Protein AF-A0A0Q5PV83-F1 (afdb_monomer_lite)

Structure (mmCIF, N/CA/C/O backbone):
data_AF-A0A0Q5PV83-F1
#
_entry.id   AF-A0A0Q5PV83-F1
#
loop_
_atom_site.group_PDB
_atom_site.id
_atom_site.type_symbol
_atom_site.label_atom_id
_atom_site.label_alt_id
_atom_site.label_comp_id
_atom_site.label_asym_id
_atom_site.label_entity_id
_atom_site.label_seq_id
_atom_site.pdbx_PDB_ins_code
_atom_site.Cartn_x
_atom_site.Cartn_y
_atom_site.Cartn_z
_atom_site.occupancy
_atom_site.B_iso_or_equiv
_atom_site.auth_seq_id
_atom_site.auth_comp_id
_atom_site.auth_asym_id
_atom_site.auth_atom_id
_atom_site.pdbx_PDB_model_num
ATOM 1 N N . MET A 1 1 ? -5.183 -2.356 -16.446 1.00 58.41 1 MET A N 1
ATOM 2 C CA . MET A 1 1 ? -4.507 -3.037 -15.321 1.00 58.41 1 MET A CA 1
ATOM 3 C C . MET A 1 1 ? -4.557 -2.109 -14.080 1.00 58.41 1 MET A C 1
ATOM 5 O O . MET A 1 1 ? -4.705 -0.906 -14.292 1.00 58.41 1 MET A O 1
ATOM 9 N N . PRO A 1 2 ? -4.511 -2.602 -12.821 1.00 56.28 2 PRO A N 1
ATOM 10 C CA . PRO A 1 2 ? -4.669 -1.777 -11.604 1.00 56.28 2 PRO A CA 1
ATOM 11 C C . PRO A 1 2 ? -3.506 -0.809 -11.335 1.00 56.28 2 PRO A C 1
ATOM 13 O O . PRO A 1 2 ? -2.347 -1.188 -11.467 1.00 56.28 2 PRO A O 1
ATOM 16 N N . ALA A 1 3 ? -3.784 0.416 -10.891 1.00 59.91 3 ALA A N 1
ATOM 17 C CA . ALA A 1 3 ? -2.726 1.390 -10.613 1.00 59.91 3 ALA A CA 1
ATOM 18 C C . ALA A 1 3 ? -1.667 0.843 -9.625 1.00 59.91 3 ALA A C 1
ATOM 20 O O . ALA A 1 3 ? -1.999 0.117 -8.689 1.00 59.91 3 ALA A O 1
ATOM 21 N N . GLY A 1 4 ? -0.393 1.187 -9.841 1.00 62.50 4 GLY A N 1
ATOM 22 C CA . GLY A 1 4 ? 0.724 0.717 -9.008 1.00 62.50 4 GLY A CA 1
ATOM 23 C C . GLY A 1 4 ? 1.243 -0.689 -9.336 1.00 62.50 4 GLY A C 1
ATOM 24 O O . GLY A 1 4 ? 2.052 -1.231 -8.593 1.00 62.50 4 GLY A O 1
ATOM 25 N N . THR A 1 5 ? 0.802 -1.290 -10.435 1.00 68.94 5 THR A N 1
ATOM 26 C CA . THR A 1 5 ? 1.398 -2.539 -10.918 1.00 68.94 5 THR A CA 1
ATOM 27 C C . THR A 1 5 ? 2.622 -2.235 -11.793 1.00 68.94 5 THR A C 1
ATOM 29 O O . THR A 1 5 ? 2.631 -1.279 -12.571 1.00 68.94 5 THR A O 1
ATOM 32 N N . GLU A 1 6 ? 3.643 -3.080 -11.684 1.00 72.25 6 GLU A N 1
ATOM 33 C CA . GLU A 1 6 ? 4.886 -3.000 -12.456 1.00 72.25 6 GLU A CA 1
ATOM 34 C C . GLU A 1 6 ? 4.717 -3.709 -13.816 1.00 72.25 6 GLU A C 1
ATOM 36 O O . GLU A 1 6 ? 4.270 -4.862 -13.863 1.00 72.25 6 GLU A O 1
ATOM 41 N N . VAL A 1 7 ? 5.048 -3.019 -14.920 1.00 69.12 7 VAL A N 1
ATOM 42 C CA . VAL A 1 7 ? 5.173 -3.619 -16.263 1.00 69.12 7 VAL A CA 1
ATOM 43 C C . VAL A 1 7 ? 6.631 -3.901 -16.528 1.00 69.12 7 VAL A C 1
ATOM 45 O O . VAL A 1 7 ? 7.493 -3.062 -16.283 1.00 69.12 7 VAL A O 1
ATOM 48 N N . TYR A 1 8 ? 6.892 -5.055 -17.116 1.00 67.56 8 TYR A N 1
ATOM 49 C CA . TYR A 1 8 ? 8.195 -5.378 -17.646 1.00 67.56 8 TYR A CA 1
ATOM 50 C C . TYR A 1 8 ? 8.107 -5.735 -19.122 1.00 67.56 8 TYR A C 1
ATOM 52 O O . TYR A 1 8 ? 7.128 -6.338 -19.561 1.00 67.56 8 TYR A O 1
ATOM 60 N N . ILE A 1 9 ? 9.132 -5.364 -19.880 1.00 62.34 9 ILE A N 1
ATOM 61 C CA . ILE A 1 9 ? 9.254 -5.686 -21.294 1.00 62.34 9 ILE A CA 1
ATOM 62 C C . ILE A 1 9 ? 10.581 -6.449 -21.480 1.00 62.34 9 ILE A C 1
ATOM 64 O O . ILE A 1 9 ? 11.591 -6.084 -20.897 1.00 62.34 9 ILE A O 1
ATOM 68 N N . VAL A 1 10 ? 10.597 -7.538 -22.250 1.00 61.03 10 VAL A N 1
ATOM 69 C CA . VAL A 1 10 ? 11.824 -8.241 -22.681 1.00 61.03 10 VAL A CA 1
ATOM 70 C C . VAL A 1 10 ? 11.798 -8.301 -24.192 1.00 61.03 10 VAL A C 1
ATOM 72 O O . VAL A 1 10 ? 10.929 -8.974 -24.755 1.00 61.03 10 VAL A O 1
ATOM 75 N N . GLY A 1 11 ? 12.721 -7.616 -24.865 1.00 61.72 11 GLY A N 1
ATOM 76 C CA . GLY A 1 11 ? 12.621 -7.442 -26.313 1.00 61.72 11 GLY A CA 1
ATOM 77 C C . GLY A 1 11 ? 11.257 -6.849 -26.681 1.00 61.72 11 GLY A C 1
ATOM 78 O O . GLY A 1 11 ? 10.973 -5.704 -26.347 1.00 61.72 11 GLY A O 1
ATOM 79 N N . LEU A 1 12 ? 10.387 -7.648 -27.311 1.00 62.91 12 LEU A N 1
ATOM 80 C CA . LEU A 1 12 ? 9.024 -7.241 -27.674 1.00 62.91 12 LEU A CA 1
ATOM 81 C C . LEU A 1 12 ? 7.919 -7.810 -26.771 1.00 62.91 12 LEU A C 1
ATOM 83 O O . LEU A 1 12 ? 6.754 -7.496 -26.986 1.00 62.91 12 LEU A O 1
ATOM 87 N N . ALA A 1 13 ? 8.229 -8.644 -25.780 1.00 62.09 13 ALA A N 1
ATOM 88 C CA . ALA A 1 13 ? 7.225 -9.255 -24.909 1.00 62.09 13 ALA A CA 1
ATOM 89 C C . ALA A 1 13 ? 6.971 -8.391 -23.671 1.00 62.09 13 ALA A C 1
ATOM 91 O O . ALA A 1 13 ? 7.918 -8.041 -22.977 1.00 62.09 13 ALA A O 1
ATOM 92 N N . ALA A 1 14 ? 5.710 -8.090 -23.355 1.00 69.12 14 ALA A N 1
ATOM 93 C CA . ALA A 1 14 ? 5.314 -7.354 -22.156 1.00 69.12 14 ALA A CA 1
ATOM 94 C C . ALA A 1 14 ? 4.687 -8.293 -21.111 1.00 69.12 14 ALA A C 1
ATOM 96 O O . ALA A 1 14 ? 3.922 -9.203 -21.439 1.00 69.12 14 ALA A O 1
ATOM 97 N N . SER A 1 15 ? 4.966 -8.052 -19.832 1.00 69.56 15 SER A N 1
ATOM 98 C CA . SER A 1 15 ? 4.432 -8.817 -18.703 1.00 69.56 15 SER A CA 1
ATOM 99 C C . SER A 1 15 ? 4.134 -7.929 -17.494 1.00 69.56 15 SER A C 1
ATOM 101 O O . SER A 1 15 ? 4.694 -6.845 -17.350 1.00 69.56 15 SER A O 1
ATOM 103 N N . THR A 1 16 ? 3.239 -8.380 -16.619 1.00 74.38 16 THR A N 1
ATOM 104 C CA . THR A 1 16 ? 2.966 -7.770 -15.311 1.00 74.38 16 THR A CA 1
ATOM 105 C C . THR A 1 16 ? 3.538 -8.608 -14.191 1.00 74.38 16 THR A C 1
ATOM 107 O O . THR A 1 16 ? 3.516 -9.835 -14.269 1.00 74.38 16 THR A O 1
ATOM 110 N N . TYR A 1 17 ? 3.990 -7.962 -13.118 1.00 73.56 17 TYR A N 1
ATOM 111 C CA . TYR A 1 17 ? 4.431 -8.660 -11.915 1.00 73.56 17 TYR A CA 1
ATOM 112 C C . TYR A 1 17 ? 3.457 -8.504 -10.758 1.00 73.56 17 TYR A C 1
ATOM 114 O O . TYR A 1 17 ? 3.011 -7.398 -10.448 1.00 73.56 17 TYR A O 1
ATOM 122 N N . ASN A 1 18 ? 3.165 -9.621 -10.095 1.00 73.56 18 ASN A N 1
ATOM 123 C CA . ASN A 1 18 ? 2.445 -9.640 -8.834 1.00 73.56 18 ASN A CA 1
ATOM 124 C C . ASN A 1 18 ? 3.443 -9.827 -7.675 1.00 73.56 18 ASN A C 1
ATOM 126 O O . ASN A 1 18 ? 3.951 -10.938 -7.506 1.00 73.56 18 ASN A O 1
ATOM 130 N N . PRO A 1 19 ? 3.696 -8.797 -6.845 1.00 65.56 19 PRO A N 1
ATOM 131 C CA . PRO A 1 19 ? 4.633 -8.901 -5.727 1.00 65.56 19 PRO A CA 1
ATOM 132 C C . PRO A 1 19 ? 4.129 -9.800 -4.589 1.00 65.56 19 PRO A C 1
ATOM 134 O O . PRO A 1 19 ? 4.929 -10.231 -3.767 1.00 65.56 19 PRO A O 1
ATOM 137 N N . VAL A 1 20 ? 2.828 -10.112 -4.536 1.00 67.62 20 VAL A N 1
ATOM 138 C CA . VAL A 1 20 ? 2.247 -11.007 -3.522 1.00 67.62 20 VAL A CA 1
ATOM 139 C C . VAL A 1 20 ? 2.520 -12.471 -3.859 1.00 67.62 20 VAL A C 1
ATOM 141 O O . VAL A 1 20 ? 2.815 -13.264 -2.971 1.00 67.62 20 VAL A O 1
ATOM 144 N N . THR A 1 21 ? 2.417 -1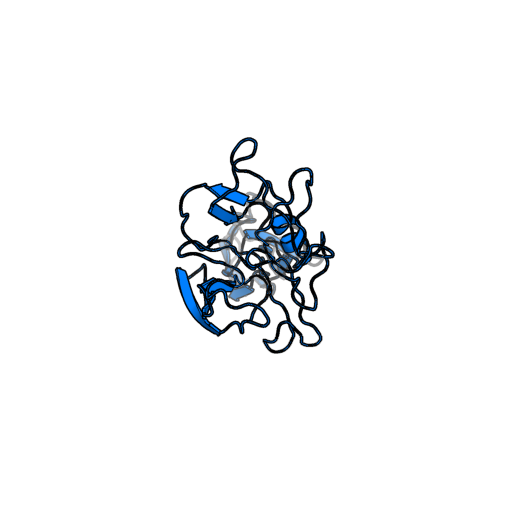2.841 -5.137 1.00 74.56 21 THR A N 1
ATOM 145 C CA . THR A 1 21 ? 2.600 -14.231 -5.596 1.00 74.56 21 THR A CA 1
ATOM 146 C C . THR A 1 21 ? 3.956 -14.473 -6.253 1.00 74.56 21 THR A C 1
ATOM 148 O O . THR A 1 21 ? 4.234 -15.582 -6.707 1.00 74.56 21 THR A O 1
ATOM 151 N N . SER A 1 22 ? 4.784 -13.434 -6.359 1.00 74.56 22 SER A N 1
ATOM 152 C CA . SER A 1 22 ? 6.058 -13.431 -7.083 1.00 74.56 22 SER A CA 1
ATOM 153 C C . SER A 1 22 ? 5.951 -13.982 -8.509 1.00 74.56 22 SER A C 1
ATOM 155 O O . SER A 1 22 ? 6.855 -14.650 -9.006 1.00 74.56 22 SER A O 1
ATOM 157 N N . THR A 1 23 ? 4.818 -13.739 -9.171 1.00 77.38 23 THR A N 1
ATOM 158 C CA . THR A 1 23 ? 4.511 -14.310 -10.489 1.00 77.38 23 THR A CA 1
ATOM 159 C C . THR A 1 23 ? 4.508 -13.225 -11.554 1.00 77.38 23 THR A C 1
ATOM 161 O O . THR A 1 23 ? 3.889 -12.175 -11.373 1.00 77.38 23 THR A O 1
ATOM 164 N N . SER A 1 24 ? 5.157 -13.503 -12.685 1.00 75.75 24 SER A N 1
ATOM 165 C CA . SER A 1 24 ? 5.057 -12.689 -13.895 1.00 75.75 24 SER A CA 1
ATOM 166 C C . SER A 1 24 ? 4.013 -13.275 -14.842 1.00 75.75 24 SER A C 1
ATOM 168 O O . SER A 1 24 ? 4.003 -14.481 -15.081 1.00 75.75 24 SER A O 1
ATOM 170 N N . THR A 1 25 ? 3.126 -12.436 -15.371 1.00 78.25 25 THR A N 1
ATOM 171 C CA . THR A 1 25 ? 2.091 -12.839 -16.332 1.00 78.25 25 THR A CA 1
ATOM 172 C C . THR A 1 25 ? 2.289 -12.082 -17.634 1.00 78.25 25 THR A C 1
ATOM 174 O O . THR A 1 25 ? 2.287 -10.853 -17.634 1.00 78.25 25 THR A O 1
ATOM 177 N N . ALA A 1 26 ? 2.452 -12.793 -18.750 1.00 78.94 26 ALA A N 1
ATOM 178 C CA . ALA A 1 26 ? 2.521 -12.163 -20.066 1.00 78.94 26 ALA A CA 1
ATOM 179 C C . ALA A 1 26 ? 1.216 -11.404 -20.352 1.00 78.94 26 ALA A C 1
ATOM 181 O O . ALA A 1 26 ? 0.128 -11.950 -20.173 1.00 78.94 26 ALA A O 1
ATOM 182 N N . ASN A 1 27 ? 1.322 -10.146 -20.776 1.00 69.81 27 ASN A N 1
ATOM 183 C CA . ASN A 1 27 ? 0.167 -9.276 -20.998 1.00 69.81 27 ASN A CA 1
ATOM 184 C C . ASN A 1 27 ? 0.281 -8.443 -22.285 1.00 69.81 27 ASN A C 1
ATOM 186 O O . ASN A 1 27 ? -0.238 -7.332 -22.372 1.00 69.81 27 ASN A O 1
ATOM 190 N N . GLY A 1 28 ? 0.983 -8.976 -23.284 1.00 66.38 28 GLY A N 1
ATOM 191 C CA . GLY A 1 28 ? 1.000 -8.425 -24.633 1.00 66.38 28 GLY A CA 1
ATOM 192 C C . GLY A 1 28 ? 2.390 -8.347 -25.236 1.00 66.38 28 GLY A C 1
ATOM 193 O O . GLY A 1 28 ? 3.358 -8.907 -24.722 1.00 66.38 28 GLY A O 1
ATOM 194 N N . THR A 1 29 ? 2.469 -7.629 -26.348 1.00 64.19 29 THR A N 1
ATOM 195 C CA . THR A 1 29 ? 3.710 -7.354 -27.063 1.00 64.19 29 THR A CA 1
ATOM 196 C C . THR A 1 29 ? 3.822 -5.862 -27.332 1.00 64.19 29 THR A C 1
ATOM 198 O O . THR A 1 29 ? 2.830 -5.225 -27.688 1.00 64.19 29 THR A O 1
ATOM 201 N N . VAL A 1 30 ? 5.017 -5.298 -27.195 1.00 57.97 30 VAL A N 1
ATOM 202 C CA . VAL A 1 30 ? 5.300 -3.952 -27.695 1.00 57.97 30 VAL A CA 1
ATOM 203 C C . VAL A 1 30 ? 5.632 -4.027 -29.179 1.00 57.97 30 VAL A C 1
ATOM 205 O O . VAL A 1 30 ? 6.260 -4.976 -29.643 1.00 57.97 30 VAL A O 1
ATOM 208 N N . THR A 1 31 ? 5.156 -3.045 -29.939 1.00 52.28 31 THR A N 1
ATOM 209 C CA . THR A 1 31 ? 5.437 -2.952 -31.374 1.00 52.28 31 THR A CA 1
ATOM 210 C C . THR A 1 31 ? 6.608 -2.008 -31.577 1.00 52.28 31 THR A C 1
ATOM 212 O O . THR A 1 31 ? 6.639 -0.923 -30.998 1.00 52.28 31 THR A O 1
ATOM 215 N N . LEU A 1 32 ? 7.568 -2.428 -32.392 1.00 52.66 32 LEU A N 1
ATOM 216 C CA . LEU A 1 32 ? 8.677 -1.581 -32.794 1.00 52.66 32 LEU A CA 1
ATOM 217 C C . LEU A 1 32 ? 8.163 -0.554 -33.808 1.00 52.66 32 LEU A C 1
ATOM 219 O O . LEU A 1 32 ? 7.776 -0.922 -34.914 1.00 52.66 32 LEU A O 1
ATOM 223 N N . THR A 1 33 ? 8.100 0.714 -33.407 1.00 45.22 33 THR A N 1
ATOM 224 C CA . THR A 1 33 ? 7.567 1.785 -34.264 1.00 45.22 33 THR A CA 1
ATOM 225 C C . THR A 1 33 ? 8.609 2.289 -35.264 1.00 45.22 33 THR A C 1
ATOM 227 O O . THR A 1 33 ? 8.233 2.679 -36.358 1.00 45.22 33 THR A O 1
ATOM 230 N N . GLU A 1 34 ? 9.90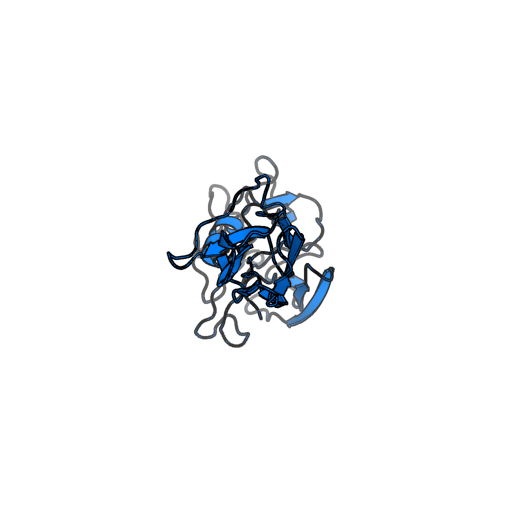4 2.250 -34.923 1.00 44.22 34 GLU A N 1
ATOM 231 C CA . GLU A 1 34 ? 11.010 2.732 -35.768 1.00 44.22 34 GLU A CA 1
ATOM 232 C C . GLU A 1 34 ? 12.315 1.945 -35.500 1.00 44.22 34 GLU A C 1
ATOM 234 O O . GLU A 1 34 ? 12.580 1.549 -34.362 1.00 44.22 34 GLU A O 1
ATOM 239 N N . GLY A 1 35 ? 13.154 1.766 -36.534 1.00 48.00 35 GLY A N 1
ATOM 240 C CA . GLY A 1 35 ? 14.489 1.140 -36.464 1.00 48.00 35 GLY A CA 1
ATOM 241 C C . GLY A 1 35 ? 14.590 -0.299 -37.011 1.00 48.00 35 GLY A C 1
ATOM 242 O O . GLY A 1 35 ? 13.596 -0.961 -37.277 1.00 48.00 35 GLY A O 1
ATOM 243 N N . THR A 1 36 ? 15.820 -0.797 -37.200 1.00 42.94 36 THR A N 1
ATOM 244 C CA . THR A 1 36 ? 16.116 -2.197 -37.605 1.00 42.94 36 THR A CA 1
ATOM 245 C C . THR A 1 36 ? 16.790 -3.005 -36.496 1.00 42.94 36 THR A C 1
ATOM 247 O O . THR A 1 36 ? 17.156 -4.164 -36.687 1.00 42.94 36 THR A O 1
ATOM 250 N N . SER A 1 37 ? 16.998 -2.378 -35.339 1.00 42.50 37 SER A N 1
ATOM 251 C CA . SER A 1 37 ? 17.488 -3.043 -34.144 1.00 42.50 37 SER A CA 1
ATOM 252 C C . SER A 1 37 ? 16.426 -4.042 -33.687 1.00 42.50 37 SER A C 1
ATOM 254 O O . SER A 1 37 ? 15.303 -3.647 -33.386 1.00 42.50 37 SER A O 1
ATOM 256 N N . THR A 1 38 ? 16.777 -5.322 -33.542 1.00 40.75 38 THR A N 1
ATOM 257 C CA . THR A 1 38 ? 15.972 -6.272 -32.743 1.00 40.75 38 THR A CA 1
ATOM 258 C C . THR A 1 38 ? 15.866 -5.845 -31.271 1.00 40.75 38 THR A C 1
ATOM 260 O O . THR A 1 38 ? 15.152 -6.471 -30.495 1.00 40.75 38 THR A O 1
ATOM 263 N N . ASN A 1 39 ? 16.580 -4.774 -30.907 1.00 38.16 39 ASN A N 1
ATOM 264 C CA . ASN A 1 39 ? 16.743 -4.190 -29.590 1.00 38.16 39 ASN A CA 1
ATOM 265 C C . ASN A 1 39 ? 16.262 -2.712 -29.580 1.00 38.16 39 ASN A C 1
ATOM 267 O O . ASN A 1 39 ? 16.934 -1.851 -29.017 1.00 38.16 39 ASN A O 1
ATOM 271 N N . GLY A 1 40 ? 15.174 -2.336 -30.269 1.00 39.44 40 GLY A N 1
ATOM 272 C CA . GLY A 1 40 ? 14.510 -1.048 -29.968 1.00 39.44 40 GLY A CA 1
ATOM 273 C C . GLY A 1 40 ? 14.105 -1.032 -28.490 1.00 39.44 40 GLY A C 1
ATOM 274 O O . GLY A 1 40 ? 13.737 -2.096 -28.024 1.00 39.44 40 GLY A O 1
ATOM 275 N N . LEU A 1 41 ? 14.221 0.088 -27.748 1.00 45.06 41 LEU A N 1
ATOM 276 C CA . LEU A 1 41 ? 14.183 0.077 -26.266 1.00 45.06 41 LEU A CA 1
ATOM 277 C C . LEU A 1 41 ? 14.987 -1.145 -25.773 1.00 45.06 41 LEU A C 1
ATOM 279 O O . LEU A 1 41 ? 14.412 -2.169 -25.427 1.00 45.06 41 LEU A O 1
ATOM 283 N N . SER A 1 42 ? 16.317 -1.111 -25.932 1.00 38.78 42 SER A N 1
ATOM 284 C CA . SER A 1 42 ? 17.195 -2.284 -25.786 1.00 38.78 42 SER A CA 1
ATOM 285 C C . SER A 1 42 ? 17.277 -2.770 -24.338 1.00 38.78 42 SER A C 1
ATOM 287 O O . SER A 1 42 ? 18.298 -2.646 -23.662 1.00 38.78 42 SER A O 1
ATOM 289 N N . LEU A 1 43 ? 16.215 -3.427 -23.899 1.00 44.25 43 LEU A N 1
ATOM 290 C CA . LEU A 1 43 ? 16.174 -4.309 -22.759 1.00 44.25 43 LEU A CA 1
ATOM 291 C C . LEU A 1 43 ? 16.956 -5.547 -23.182 1.00 44.25 43 LEU A C 1
ATOM 293 O O . LEU A 1 43 ? 16.397 -6.479 -23.759 1.00 44.25 43 LEU A O 1
ATOM 297 N N . SER A 1 44 ? 18.271 -5.546 -22.946 1.00 37.72 44 SER A N 1
ATOM 298 C CA . SER A 1 44 ? 19.064 -6.779 -23.015 1.00 37.72 44 SER A CA 1
ATOM 299 C C . SER A 1 44 ? 18.424 -7.849 -22.112 1.00 37.72 44 SER A C 1
ATOM 301 O O . SER A 1 44 ? 17.428 -7.586 -21.432 1.00 37.72 44 SER A O 1
ATOM 303 N N . ASN A 1 45 ? 19.028 -9.032 -21.984 1.00 40.09 45 ASN A N 1
ATOM 304 C CA . ASN A 1 45 ? 18.580 -10.056 -21.027 1.00 40.09 45 ASN A CA 1
ATOM 305 C C . ASN A 1 45 ? 18.501 -9.544 -19.560 1.00 40.09 45 ASN A C 1
ATOM 307 O O . ASN A 1 45 ? 18.175 -10.327 -18.670 1.00 40.09 45 ASN A O 1
ATOM 311 N N . VAL A 1 46 ? 18.811 -8.261 -19.303 1.00 37.53 46 VAL A N 1
ATOM 312 C CA . VAL A 1 46 ? 18.658 -7.573 -18.023 1.00 37.53 46 VAL A CA 1
ATOM 313 C C . VAL A 1 46 ? 17.934 -6.214 -17.942 1.00 37.53 46 VAL A C 1
ATOM 315 O O . VAL A 1 46 ? 17.806 -5.731 -16.827 1.00 37.53 46 VAL A O 1
ATOM 318 N N . GLY A 1 47 ? 17.391 -5.650 -19.032 1.00 44.31 47 GLY A N 1
ATOM 319 C CA . GLY A 1 47 ? 16.310 -4.626 -19.040 1.00 44.31 47 GLY A CA 1
ATOM 320 C C . GLY A 1 47 ? 16.430 -3.251 -18.318 1.00 44.31 47 GLY A C 1
ATOM 321 O O . GLY A 1 47 ? 16.749 -3.167 -17.140 1.00 44.31 47 GLY A O 1
ATOM 322 N N . ASP A 1 48 ? 16.007 -2.169 -18.990 1.00 49.22 48 ASP A N 1
ATOM 323 C CA . ASP A 1 48 ? 15.330 -0.983 -18.410 1.00 49.22 48 ASP A CA 1
ATOM 324 C C . ASP A 1 48 ? 13.900 -1.311 -17.896 1.00 49.22 48 ASP A C 1
ATOM 326 O O . ASP A 1 48 ? 13.283 -2.314 -18.267 1.00 49.22 48 ASP A O 1
ATOM 330 N N . GLN A 1 49 ? 13.330 -0.453 -17.043 1.00 50.62 49 GLN A N 1
ATOM 331 C CA . GLN A 1 49 ? 11.979 -0.633 -16.490 1.00 50.62 49 GLN A CA 1
ATOM 332 C C . GLN A 1 49 ? 11.024 0.487 -16.932 1.00 50.62 49 GLN A C 1
ATOM 334 O O . GLN A 1 49 ? 11.356 1.672 -16.877 1.00 50.62 49 GLN A O 1
ATOM 339 N N . ILE A 1 50 ? 9.794 0.123 -17.309 1.00 57.06 50 ILE A N 1
ATOM 340 C CA . ILE A 1 50 ? 8.688 1.075 -17.474 1.00 57.06 50 ILE A CA 1
ATOM 341 C C . ILE A 1 50 ? 7.732 0.893 -16.298 1.00 57.06 50 ILE A C 1
ATOM 343 O O . ILE A 1 50 ? 7.080 -0.139 -16.163 1.00 57.06 50 ILE A O 1
ATOM 347 N N . ILE A 1 51 ? 7.611 1.915 -15.455 1.00 53.50 51 ILE A N 1
ATOM 348 C CA . ILE A 1 51 ? 6.694 1.903 -14.314 1.00 53.50 51 ILE A CA 1
ATOM 349 C C . ILE A 1 51 ? 5.514 2.805 -14.654 1.00 53.50 51 ILE A C 1
ATOM 351 O O . ILE A 1 51 ? 5.486 3.983 -14.295 1.00 53.50 51 ILE A O 1
ATOM 355 N N . ALA A 1 52 ? 4.512 2.276 -15.358 1.00 53.78 52 ALA A N 1
ATOM 356 C CA . ALA A 1 52 ? 3.273 3.018 -15.546 1.00 53.78 52 ALA A CA 1
ATOM 357 C C . ALA A 1 52 ? 2.083 2.164 -15.969 1.00 53.78 52 ALA A C 1
ATOM 359 O O . ALA A 1 52 ? 2.134 1.559 -17.033 1.00 53.78 52 ALA A O 1
ATOM 360 N N . PHE A 1 53 ? 0.968 2.286 -15.235 1.00 57.19 53 PHE A N 1
ATOM 361 C CA . PHE A 1 53 ? -0.349 2.466 -15.862 1.00 57.19 53 PHE A CA 1
ATOM 362 C C . PHE A 1 53 ? -1.449 2.916 -14.884 1.00 57.19 53 PHE A C 1
ATOM 364 O O . PHE A 1 53 ? -1.529 2.483 -13.734 1.00 57.19 53 PHE A O 1
ATOM 371 N N . GLN A 1 54 ? -2.364 3.733 -15.409 1.00 45.66 54 GLN A N 1
ATOM 372 C CA . GLN A 1 54 ? -3.760 3.878 -14.988 1.00 45.66 54 GLN A CA 1
ATOM 373 C C . GLN A 1 54 ? -4.578 4.247 -16.239 1.00 45.66 54 GLN A C 1
ATOM 375 O O . GLN A 1 54 ? -4.132 5.093 -17.005 1.00 45.66 54 GLN A O 1
ATOM 380 N N . GLY A 1 55 ? -5.762 3.653 -16.434 1.00 47.38 55 GLY A N 1
ATOM 381 C CA . GLY A 1 55 ? -6.736 4.082 -17.455 1.00 47.38 55 GLY A CA 1
ATOM 382 C C . GLY A 1 55 ? -6.481 3.595 -18.891 1.00 47.38 55 GLY A C 1
ATOM 383 O O . GLY A 1 55 ? -5.804 2.591 -19.106 1.00 47.38 55 GLY A O 1
ATOM 384 N N . GLY A 1 56 ? -7.115 4.251 -19.871 1.00 46.03 56 GLY A N 1
ATOM 385 C CA . GLY A 1 56 ? -6.899 4.021 -21.310 1.00 46.03 56 GLY A CA 1
ATOM 386 C C . GLY A 1 56 ? -7.379 2.678 -21.887 1.00 46.03 56 GLY A C 1
ATOM 387 O O . GLY A 1 56 ? -6.995 2.316 -22.994 1.00 46.03 56 GLY A O 1
ATOM 388 N N . GLY A 1 57 ? -8.165 1.880 -21.155 1.00 44.16 57 GLY A N 1
ATOM 389 C CA . GLY A 1 57 ? -8.639 0.577 -21.654 1.00 44.16 57 GLY A CA 1
ATOM 390 C C . GLY A 1 57 ? -7.521 -0.430 -21.973 1.00 44.16 57 GLY A C 1
ATOM 391 O O . GLY A 1 57 ? -7.742 -1.352 -22.747 1.00 44.16 57 GLY A O 1
ATOM 392 N N . GLY A 1 58 ? -6.322 -0.256 -21.399 1.00 39.31 58 GLY A N 1
ATOM 393 C CA . GLY A 1 58 ? -5.150 -1.087 -21.703 1.00 39.31 58 GLY A CA 1
ATOM 394 C C . GLY A 1 58 ? -4.269 -0.570 -22.847 1.00 39.31 58 GLY A C 1
ATOM 395 O O . GLY A 1 58 ? -3.256 -1.196 -23.134 1.00 39.31 58 GLY A O 1
ATOM 396 N N . SER A 1 59 ? -4.603 0.572 -23.458 1.00 44.44 59 SER A N 1
ATOM 397 C CA . SER A 1 59 ? -3.749 1.258 -24.433 1.00 44.44 59 SER A CA 1
ATOM 398 C C . SER A 1 59 ? -3.056 2.475 -23.815 1.00 44.44 59 SER A C 1
ATOM 400 O O . SER A 1 59 ? -3.702 3.325 -23.200 1.00 44.44 59 SER A O 1
ATOM 402 N N . VAL A 1 60 ? -1.740 2.586 -24.021 1.00 42.38 60 VAL A N 1
ATOM 403 C CA . VAL A 1 60 ? -0.902 3.703 -23.540 1.00 42.38 60 VAL A CA 1
ATOM 404 C C . VAL A 1 60 ? -1.173 5.029 -24.259 1.00 42.38 60 VAL A C 1
ATOM 406 O O . VAL A 1 60 ? -0.803 6.081 -23.746 1.00 42.38 60 VAL A O 1
ATOM 409 N N . SER A 1 61 ? -1.830 4.987 -25.422 1.00 46.03 61 SER A N 1
ATOM 410 C CA . SER A 1 61 ? -2.188 6.162 -26.228 1.00 46.03 61 SER A CA 1
ATOM 411 C C . SER A 1 61 ? -3.654 6.586 -26.082 1.00 46.03 61 SER A C 1
ATOM 413 O O . SER A 1 61 ? -4.074 7.572 -26.687 1.00 46.03 61 SER A O 1
ATOM 415 N N . ALA A 1 62 ? -4.458 5.851 -25.310 1.00 44.28 62 ALA A N 1
ATOM 416 C CA . ALA A 1 62 ? -5.882 6.127 -25.158 1.00 44.28 62 ALA A CA 1
ATOM 417 C C . ALA A 1 62 ? -6.174 7.226 -24.123 1.00 44.28 62 ALA A C 1
ATOM 419 O O . ALA A 1 62 ? -5.421 7.451 -23.174 1.00 44.28 62 ALA A O 1
ATOM 420 N N . ALA A 1 63 ? -7.329 7.880 -24.270 1.00 47.44 63 ALA A N 1
ATOM 421 C CA . ALA A 1 63 ? -7.791 8.896 -23.330 1.00 47.44 63 ALA A CA 1
ATOM 422 C C . ALA A 1 63 ? -7.883 8.341 -21.894 1.00 47.44 63 ALA A C 1
ATOM 424 O O . ALA A 1 63 ? -8.411 7.252 -21.653 1.00 47.44 63 ALA A O 1
ATOM 425 N N . GLY A 1 64 ? -7.351 9.098 -20.931 1.00 48.50 64 GLY A N 1
ATOM 426 C CA . GLY A 1 64 ? -7.283 8.696 -19.525 1.00 48.50 64 GLY A CA 1
ATOM 427 C C . GLY A 1 64 ? -6.107 7.778 -19.175 1.00 48.50 64 GLY A C 1
ATOM 428 O O . GLY A 1 64 ? -5.975 7.421 -18.004 1.00 48.50 64 GLY A O 1
ATOM 429 N N . ALA A 1 65 ? -5.250 7.410 -20.137 1.00 50.59 65 ALA A N 1
ATOM 430 C CA . ALA A 1 65 ? -3.967 6.781 -19.843 1.00 50.59 65 ALA A CA 1
ATOM 431 C C . ALA A 1 65 ? -3.065 7.764 -19.073 1.00 50.59 65 ALA A C 1
ATOM 433 O O . ALA A 1 65 ? -2.801 8.871 -19.536 1.00 50.59 65 ALA A O 1
ATOM 434 N N . THR A 1 66 ? -2.601 7.375 -17.883 1.00 51.03 66 THR A N 1
ATOM 435 C CA . THR A 1 66 ? -1.617 8.147 -17.108 1.00 51.03 66 THR A CA 1
ATOM 436 C C . THR A 1 66 ? -0.295 7.400 -17.056 1.00 51.03 66 THR A C 1
ATOM 438 O O . THR A 1 66 ? -0.187 6.356 -16.405 1.00 51.03 66 THR A O 1
ATOM 441 N N . ASN A 1 67 ? 0.722 7.967 -17.703 1.00 54.62 67 ASN A N 1
ATOM 442 C CA . ASN A 1 67 ? 2.077 7.444 -17.652 1.00 54.62 67 ASN A CA 1
ATOM 443 C C . ASN A 1 67 ? 2.837 8.029 -16.450 1.00 54.62 67 ASN A C 1
ATOM 445 O O . ASN A 1 67 ? 3.067 9.236 -16.365 1.00 54.62 67 ASN A O 1
ATOM 449 N N . ILE A 1 68 ? 3.176 7.165 -15.488 1.00 53.50 68 ILE A N 1
ATOM 450 C CA . ILE A 1 68 ? 3.827 7.534 -14.223 1.00 53.50 68 ILE A CA 1
ATOM 451 C C . ILE A 1 68 ? 5.328 7.749 -14.447 1.00 53.50 68 ILE A C 1
ATOM 453 O O . ILE A 1 68 ? 5.812 8.835 -14.146 1.00 53.50 68 ILE A O 1
ATOM 457 N N . ALA A 1 69 ? 6.039 6.770 -15.012 1.00 53.34 69 ALA A N 1
ATOM 458 C CA . ALA A 1 69 ? 7.432 6.922 -15.414 1.00 53.34 69 ALA A CA 1
ATOM 459 C C . ALA A 1 69 ? 7.861 5.886 -16.471 1.00 53.34 69 ALA A C 1
ATOM 461 O O . ALA A 1 69 ? 7.464 4.722 -16.416 1.00 53.34 69 ALA A O 1
ATOM 462 N N . GLY A 1 70 ? 8.730 6.288 -17.393 1.00 53.94 70 GLY A N 1
ATOM 463 C CA . GLY A 1 70 ? 9.528 5.403 -18.236 1.00 53.94 70 GLY A CA 1
ATOM 464 C C . GLY A 1 70 ? 11.009 5.692 -18.029 1.00 53.94 70 GLY A C 1
ATOM 465 O O . GLY A 1 70 ? 11.414 6.854 -18.016 1.00 53.94 70 GLY A O 1
ATOM 466 N N . ILE A 1 71 ? 11.819 4.656 -17.853 1.00 54.91 71 ILE A N 1
ATOM 467 C CA . ILE A 1 71 ? 13.273 4.809 -17.848 1.00 54.91 71 ILE A CA 1
ATOM 468 C C . ILE A 1 71 ? 13.737 4.736 -19.291 1.00 54.91 71 ILE A C 1
ATOM 470 O O . ILE A 1 71 ? 13.351 3.826 -20.023 1.00 54.91 71 ILE A O 1
ATOM 474 N N . ASN A 1 72 ? 14.533 5.718 -19.699 1.00 51.03 72 ASN A N 1
ATOM 475 C CA . ASN A 1 72 ? 15.192 5.708 -20.992 1.00 51.03 72 ASN A CA 1
ATOM 476 C C . ASN A 1 72 ? 16.703 5.621 -20.786 1.00 51.03 72 ASN A C 1
ATOM 478 O O . ASN A 1 72 ? 17.293 6.445 -20.082 1.00 51.03 72 ASN A O 1
ATOM 482 N N . TYR A 1 73 ? 17.307 4.637 -21.442 1.00 47.31 73 TYR A N 1
ATOM 483 C CA . TYR A 1 73 ? 18.737 4.545 -21.659 1.00 47.31 73 TYR A CA 1
ATOM 484 C C . TYR A 1 73 ? 19.173 5.452 -22.826 1.00 47.31 73 TYR A C 1
ATOM 486 O O . TYR A 1 73 ? 19.224 5.026 -23.980 1.00 47.31 73 TYR A O 1
ATOM 494 N N . PHE A 1 74 ? 19.531 6.707 -22.534 1.00 41.94 74 PHE A N 1
ATOM 495 C CA . PHE A 1 74 ? 20.416 7.486 -23.405 1.00 41.94 74 PHE A CA 1
ATOM 496 C C . PHE A 1 74 ? 21.205 8.542 -22.616 1.00 41.94 74 PHE A C 1
ATOM 498 O O . PHE A 1 74 ? 20.645 9.289 -21.815 1.00 41.94 74 PHE A O 1
ATOM 505 N N . TYR A 1 75 ? 22.517 8.601 -22.858 1.00 41.12 75 TYR A N 1
ATOM 506 C CA . TYR A 1 75 ? 23.442 9.583 -22.291 1.00 41.12 75 TYR A CA 1
ATOM 507 C C . TYR A 1 75 ? 24.012 10.455 -23.411 1.00 41.12 75 TYR A C 1
ATOM 509 O O . TYR A 1 75 ? 24.681 9.949 -24.313 1.00 41.12 75 TYR A O 1
ATOM 517 N N . THR A 1 76 ? 23.824 11.771 -23.303 1.00 41.03 76 THR A N 1
ATOM 518 C CA . THR A 1 76 ? 24.634 12.754 -24.034 1.00 41.03 76 THR A CA 1
ATOM 519 C C . THR A 1 76 ? 25.688 13.303 -23.081 1.00 41.03 76 THR A C 1
ATOM 521 O O . THR A 1 76 ? 25.349 13.822 -22.010 1.00 41.03 76 THR A O 1
ATOM 524 N N . ALA A 1 77 ? 26.965 13.217 -23.465 1.00 43.66 77 ALA A N 1
ATOM 525 C CA . ALA A 1 77 ? 28.060 13.751 -22.664 1.00 43.66 77 ALA A CA 1
ATOM 526 C C . ALA A 1 77 ? 27.863 15.241 -22.346 1.00 43.66 77 ALA A C 1
ATOM 528 O O . ALA A 1 77 ? 27.638 16.044 -23.247 1.00 43.66 77 ALA A O 1
ATOM 529 N N . GLY A 1 78 ? 27.942 15.596 -21.058 1.00 46.28 78 GLY A N 1
ATOM 530 C CA . GLY A 1 78 ? 27.773 16.973 -20.575 1.00 46.28 78 GLY A CA 1
ATOM 531 C C . GLY A 1 78 ? 26.351 17.366 -20.152 1.00 46.28 78 GLY A C 1
ATOM 532 O O . GLY A 1 78 ? 26.129 18.535 -19.849 1.00 46.28 78 GLY A O 1
ATOM 533 N N . THR A 1 79 ? 25.397 16.429 -20.094 1.00 43.34 79 THR A N 1
ATOM 534 C CA . THR A 1 79 ? 24.020 16.695 -19.630 1.00 43.34 79 THR A CA 1
ATOM 535 C C . THR A 1 79 ? 23.686 15.927 -18.344 1.00 43.34 79 THR A C 1
ATOM 537 O O . THR A 1 79 ? 24.211 14.839 -18.109 1.00 43.34 79 THR A O 1
ATOM 540 N N . THR A 1 80 ? 22.818 16.490 -17.494 1.00 39.06 80 THR A N 1
ATOM 541 C CA . THR A 1 80 ? 22.302 15.848 -16.263 1.00 39.06 80 THR A CA 1
ATOM 542 C C . THR A 1 80 ? 20.850 15.365 -16.394 1.00 39.06 80 THR A C 1
ATOM 544 O O . THR A 1 80 ? 20.265 14.893 -15.420 1.00 39.06 80 THR A O 1
ATOM 547 N N . THR A 1 81 ? 20.262 15.465 -17.588 1.00 36.66 81 THR A N 1
ATOM 548 C CA . THR A 1 81 ? 18.842 15.194 -17.858 1.00 36.66 81 THR A CA 1
ATOM 549 C C . THR A 1 81 ? 18.699 13.919 -18.691 1.00 36.66 81 THR A C 1
ATOM 551 O O . THR A 1 81 ? 19.425 13.768 -19.670 1.00 36.66 81 THR A O 1
ATOM 554 N N . ALA A 1 82 ? 17.732 13.034 -18.389 1.00 37.44 82 ALA A N 1
ATOM 555 C CA . ALA A 1 82 ? 17.300 12.066 -19.411 1.00 37.44 82 ALA A CA 1
ATOM 556 C C . ALA A 1 82 ? 16.588 12.832 -20.499 1.00 37.44 82 ALA A C 1
ATOM 558 O O . ALA A 1 82 ? 15.447 13.265 -20.325 1.00 37.44 82 ALA A O 1
ATOM 559 N N . GLY A 1 83 ? 17.248 12.940 -21.637 1.00 37.62 83 GLY A N 1
ATOM 560 C CA . GLY A 1 83 ? 16.517 13.040 -22.873 1.00 37.62 83 GLY A CA 1
ATOM 561 C C . GLY A 1 83 ? 15.973 11.657 -23.210 1.00 37.62 83 GLY A C 1
ATOM 562 O O . GLY A 1 83 ? 16.737 10.736 -23.472 1.00 37.62 83 GLY A O 1
ATOM 563 N N . TRP A 1 84 ? 14.653 11.528 -23.329 1.00 41.44 84 TRP A N 1
ATOM 564 C CA . TRP A 1 84 ? 14.225 10.999 -24.621 1.00 41.44 84 TRP A CA 1
ATOM 565 C C . TRP A 1 84 ? 14.752 11.963 -25.671 1.00 41.44 84 TRP A C 1
ATOM 567 O O . TRP A 1 84 ? 14.784 13.158 -25.387 1.00 41.44 84 TRP A O 1
ATOM 577 N N . ASN A 1 85 ? 15.213 11.470 -26.818 1.00 40.06 85 ASN A N 1
ATOM 578 C CA . ASN A 1 85 ? 15.821 12.322 -27.838 1.00 40.06 85 ASN A CA 1
ATOM 579 C C . ASN A 1 85 ? 14.784 13.293 -28.425 1.00 40.06 85 ASN A C 1
ATOM 581 O O . ASN A 1 85 ? 14.279 13.098 -29.523 1.00 40.06 85 ASN A O 1
ATOM 585 N N . THR A 1 86 ? 14.447 14.345 -27.689 1.00 37.28 86 THR A N 1
ATOM 586 C CA . THR A 1 86 ? 13.922 15.579 -28.234 1.00 37.28 86 THR A CA 1
ATOM 587 C C . THR A 1 86 ? 15.151 16.283 -28.790 1.00 37.28 86 THR A C 1
ATOM 589 O O . THR A 1 86 ? 16.004 16.733 -28.029 1.00 37.28 86 THR A O 1
ATOM 592 N N . ASP A 1 87 ? 15.272 16.258 -30.119 1.00 37.28 87 ASP A N 1
ATOM 593 C CA . ASP A 1 87 ? 16.226 17.030 -30.933 1.00 37.28 87 ASP A CA 1
ATOM 594 C C . ASP A 1 87 ? 17.597 16.398 -31.250 1.00 37.28 87 ASP A C 1
ATOM 596 O O . ASP A 1 87 ? 18.414 17.027 -31.923 1.00 37.28 87 ASP A O 1
ATOM 600 N N . ALA A 1 88 ? 17.863 15.144 -30.869 1.00 38.69 88 ALA A N 1
ATOM 601 C CA . ALA A 1 88 ? 19.063 14.437 -31.339 1.00 38.69 88 ALA A CA 1
ATOM 602 C C . ALA A 1 88 ? 18.793 13.676 -32.656 1.00 38.69 88 ALA A C 1
ATOM 604 O O . ALA A 1 88 ? 17.722 13.080 -32.807 1.00 38.69 88 ALA A O 1
ATOM 605 N N . PRO A 1 89 ? 19.748 13.662 -33.610 1.00 38.94 89 PRO A N 1
ATOM 606 C CA . PRO A 1 89 ? 19.590 12.939 -34.865 1.00 38.94 89 PRO A CA 1
ATOM 607 C C . PRO A 1 89 ? 19.311 11.459 -34.598 1.00 38.94 89 PRO A C 1
ATOM 609 O O . PRO A 1 89 ? 19.961 10.819 -33.765 1.00 38.94 89 PRO A O 1
ATOM 612 N N . VAL A 1 90 ? 18.313 10.934 -35.307 1.00 39.56 90 VAL A N 1
ATOM 613 C CA . VAL A 1 90 ? 17.872 9.541 -35.223 1.00 39.56 90 VAL A CA 1
ATOM 614 C C . VAL A 1 90 ? 19.088 8.630 -35.412 1.00 39.56 90 VAL A C 1
ATOM 616 O O . VAL A 1 90 ? 19.783 8.715 -36.423 1.00 39.56 90 VAL A O 1
ATOM 619 N N . SER A 1 91 ? 19.383 7.786 -34.424 1.00 39.38 91 SER A N 1
ATOM 620 C CA . SER A 1 91 ? 20.501 6.841 -34.474 1.00 39.38 91 SER A CA 1
ATOM 621 C C . SER A 1 91 ? 20.076 5.493 -33.884 1.00 39.38 91 SER A C 1
ATOM 623 O O . SER A 1 91 ? 19.075 5.442 -33.167 1.00 39.38 91 SER A O 1
ATOM 625 N N . PRO A 1 92 ? 20.818 4.396 -34.126 1.00 32.09 92 PRO A N 1
ATOM 626 C CA . PRO A 1 92 ? 20.454 3.061 -33.635 1.00 32.09 92 PRO A CA 1
ATOM 627 C C . PRO A 1 92 ? 20.358 2.963 -32.105 1.00 32.09 92 PRO A C 1
ATOM 629 O O . PRO A 1 92 ? 19.785 2.009 -31.589 1.00 32.09 92 PRO A O 1
ATOM 632 N N . ASN A 1 93 ? 20.920 3.948 -31.400 1.00 33.44 93 ASN A N 1
ATOM 633 C CA . ASN A 1 93 ? 20.989 4.020 -29.944 1.00 33.44 93 ASN A CA 1
ATOM 634 C C . ASN A 1 93 ? 20.056 5.102 -29.365 1.00 33.44 93 ASN A C 1
ATOM 636 O O . ASN A 1 93 ? 20.189 5.458 -28.200 1.00 33.44 93 ASN A O 1
ATOM 640 N N . ALA A 1 94 ? 19.157 5.670 -30.175 1.00 39.56 94 ALA A N 1
ATOM 641 C CA . ALA A 1 94 ? 18.219 6.709 -29.769 1.00 39.56 94 ALA A CA 1
ATOM 642 C C . ALA A 1 94 ? 16.818 6.123 -29.541 1.00 39.56 94 ALA A C 1
ATOM 644 O O . ALA A 1 94 ? 16.219 5.587 -30.470 1.00 39.56 94 ALA A O 1
ATOM 645 N N . SER A 1 95 ? 16.261 6.288 -28.339 1.00 42.75 95 SER A N 1
ATOM 646 C CA . SER A 1 95 ? 14.845 5.995 -28.079 1.00 42.75 95 SER A CA 1
ATOM 647 C C . SER A 1 95 ? 14.018 7.281 -28.210 1.00 42.75 95 SER A C 1
ATOM 649 O O . SER A 1 95 ? 14.277 8.266 -27.509 1.00 42.75 95 SER A O 1
ATOM 651 N N . LEU A 1 96 ? 13.030 7.285 -29.113 1.00 45.62 96 LEU A N 1
ATOM 652 C CA . LEU A 1 96 ? 12.043 8.366 -29.244 1.00 45.62 96 LEU A CA 1
ATOM 653 C C . LEU A 1 96 ? 11.013 8.282 -28.119 1.00 45.62 96 LEU A C 1
ATOM 655 O O . LEU A 1 96 ? 10.584 7.187 -27.768 1.00 45.62 96 LEU A O 1
ATOM 659 N N . MET A 1 97 ? 10.610 9.432 -27.571 1.00 48.16 97 MET A N 1
ATOM 660 C CA . MET A 1 97 ? 9.617 9.509 -26.496 1.00 48.16 97 MET A CA 1
ATOM 661 C C . MET A 1 97 ? 8.272 8.919 -26.942 1.00 48.16 97 MET A C 1
ATOM 663 O O . MET A 1 97 ? 7.702 9.433 -27.907 1.00 48.16 97 MET A O 1
ATOM 667 N N . PRO A 1 98 ? 7.727 7.891 -26.255 1.00 47.22 98 PRO A N 1
ATOM 668 C CA . PRO A 1 98 ? 6.369 7.434 -26.491 1.00 47.22 98 PRO A CA 1
ATOM 669 C C . PRO A 1 98 ? 5.370 8.599 -26.472 1.00 47.22 98 PRO A C 1
ATOM 671 O O . PRO A 1 98 ? 5.443 9.449 -25.574 1.00 47.22 98 PRO A O 1
ATOM 674 N N . PRO A 1 99 ? 4.410 8.638 -27.414 1.00 43.72 99 PRO A N 1
ATOM 675 C CA . PRO A 1 99 ? 3.328 9.612 -27.381 1.00 43.72 99 PRO A CA 1
ATOM 676 C C . PRO A 1 99 ? 2.619 9.597 -26.018 1.00 43.72 99 PRO A C 1
ATOM 678 O O . PRO A 1 99 ? 2.162 8.548 -25.566 1.00 43.72 99 PRO A O 1
ATOM 681 N N . GLY A 1 100 ? 2.541 10.755 -25.352 1.00 45.34 100 GLY A N 1
ATOM 682 C CA . GLY A 1 100 ? 1.920 10.896 -24.026 1.00 45.34 100 GLY A CA 1
ATOM 683 C C . GLY A 1 100 ? 2.883 10.902 -22.829 1.00 45.34 100 GLY A C 1
ATOM 684 O O . GLY A 1 100 ? 2.417 10.913 -21.689 1.00 45.34 100 GLY A O 1
ATOM 685 N N . LEU A 1 101 ? 4.200 10.903 -23.054 1.00 48.59 101 LEU A N 1
ATOM 686 C CA . LEU A 1 101 ? 5.203 11.236 -22.035 1.00 48.59 101 LEU A CA 1
ATOM 687 C C . LEU A 1 101 ? 5.681 12.685 -22.204 1.00 48.59 101 LEU A C 1
ATOM 689 O O . LEU A 1 101 ? 5.784 13.181 -23.323 1.00 48.59 101 LEU A O 1
ATOM 693 N N . THR A 1 102 ? 6.008 13.342 -21.090 1.00 50.06 102 THR A N 1
ATOM 694 C CA . THR A 1 102 ? 6.658 14.661 -21.071 1.00 50.06 102 THR A CA 1
ATOM 695 C C . THR A 1 102 ? 8.002 14.535 -20.353 1.00 50.06 102 THR A C 1
ATOM 697 O O . THR A 1 102 ? 8.063 14.011 -19.232 1.00 50.06 102 THR A O 1
ATOM 700 N N . GLY A 1 103 ? 9.083 15.004 -20.987 1.00 47.78 103 GLY A N 1
ATOM 701 C CA . GLY A 1 103 ? 10.435 14.998 -20.415 1.00 47.78 103 GLY A CA 1
ATOM 702 C C . GLY A 1 103 ? 10.486 15.675 -19.040 1.00 47.78 103 GLY A C 1
ATOM 703 O O . GLY A 1 103 ? 9.800 16.669 -18.802 1.00 47.78 103 GLY A O 1
ATOM 704 N N . GLY A 1 104 ? 11.232 15.091 -18.097 1.00 43.69 104 GLY A N 1
ATOM 705 C CA . GLY A 1 104 ? 11.336 15.587 -16.717 1.00 43.69 104 GLY A CA 1
ATOM 706 C C . GLY A 1 104 ? 10.095 15.369 -15.839 1.00 43.69 104 GLY A C 1
ATOM 707 O O . GLY A 1 104 ? 10.155 15.634 -14.643 1.00 43.69 104 GLY A O 1
ATOM 708 N N . THR A 1 105 ? 8.987 14.860 -16.393 1.00 48.97 105 THR A N 1
ATOM 709 C CA . THR A 1 105 ? 7.728 14.623 -15.655 1.00 48.97 105 THR A CA 1
ATOM 710 C C . THR A 1 105 ? 7.351 13.142 -15.594 1.00 48.97 105 THR A C 1
ATOM 712 O O . THR A 1 105 ? 6.904 12.672 -14.551 1.00 48.97 105 THR A O 1
ATOM 715 N N . SER A 1 106 ? 7.574 12.399 -16.683 1.00 49.44 106 SER A N 1
ATOM 716 C CA . SER A 1 106 ? 7.235 10.968 -16.793 1.00 49.44 106 SER A CA 1
ATOM 717 C C . SER A 1 106 ? 8.391 10.126 -17.344 1.00 49.44 106 SER A C 1
ATOM 719 O O . SER A 1 106 ? 8.183 8.996 -17.775 1.00 49.44 106 SER A O 1
ATOM 721 N N . ALA A 1 107 ? 9.609 10.672 -17.359 1.00 50.56 107 ALA A N 1
ATOM 722 C CA . ALA A 1 107 ? 10.831 9.951 -17.688 1.00 50.56 107 ALA A CA 1
ATOM 723 C C . ALA A 1 107 ? 12.073 10.680 -17.173 1.00 50.56 107 ALA A C 1
ATOM 725 O O . ALA A 1 107 ? 12.132 11.911 -17.247 1.00 50.56 107 ALA A O 1
ATOM 726 N N . PHE A 1 108 ? 13.047 9.935 -16.648 1.00 49.94 108 PHE A N 1
ATOM 727 C CA . PHE A 1 108 ? 14.244 10.496 -16.016 1.00 49.94 108 PHE A CA 1
ATOM 728 C C . PHE A 1 108 ? 15.482 9.600 -16.221 1.00 49.94 108 PHE A C 1
ATOM 730 O O . PHE A 1 108 ? 15.359 8.420 -16.548 1.00 49.94 108 PHE A O 1
ATOM 737 N N . TYR A 1 109 ? 16.673 10.195 -16.066 1.00 53.91 109 TYR A N 1
ATOM 738 C CA . TYR A 1 109 ? 17.971 9.537 -16.252 1.00 53.91 109 TYR A CA 1
ATOM 739 C C . TYR A 1 109 ? 18.417 9.024 -14.906 1.00 53.91 109 TYR A C 1
ATOM 741 O O . TYR A 1 109 ? 18.472 9.787 -13.945 1.00 53.91 109 TYR A O 1
ATOM 749 N N . THR A 1 110 ? 18.759 7.747 -14.841 1.00 52.56 110 THR A N 1
ATOM 750 C CA . THR A 1 110 ? 19.143 7.110 -13.587 1.00 52.56 110 THR A CA 1
ATOM 751 C C . THR A 1 110 ? 20.553 7.478 -13.126 1.00 52.56 110 THR A C 1
ATOM 753 O O . THR A 1 110 ? 20.906 7.134 -12.010 1.00 52.56 110 THR A O 1
ATOM 756 N N . GLY A 1 111 ? 21.367 8.185 -13.916 1.00 54.41 111 GLY A N 1
ATOM 757 C CA . GLY A 1 111 ? 22.735 8.538 -13.517 1.00 54.41 111 GLY A CA 1
ATOM 758 C C . GLY A 1 111 ? 23.779 7.460 -13.835 1.00 54.41 111 GLY A C 1
ATOM 759 O O . GLY A 1 111 ? 23.473 6.420 -14.416 1.00 54.41 111 GLY A O 1
ATOM 760 N N . ALA A 1 112 ? 25.034 7.731 -13.460 1.00 58.97 112 ALA A N 1
ATOM 761 C CA . ALA A 1 112 ? 26.171 6.817 -13.609 1.00 58.97 112 ALA A CA 1
ATOM 762 C C . ALA A 1 112 ? 26.380 5.956 -12.346 1.00 58.97 112 ALA A C 1
ATOM 764 O O . ALA A 1 112 ? 26.063 6.390 -11.241 1.00 58.97 112 ALA A O 1
ATOM 765 N N . VAL A 1 113 ? 26.970 4.762 -12.489 1.00 58.91 113 VAL A N 1
ATOM 766 C CA . VAL A 1 113 ? 27.294 3.869 -11.352 1.00 58.91 113 VAL A CA 1
ATOM 767 C C . VAL A 1 113 ? 28.463 4.420 -10.531 1.00 58.91 113 VAL A C 1
ATOM 769 O O . VAL A 1 113 ? 28.451 4.392 -9.303 1.00 58.91 113 VAL A O 1
ATOM 772 N N . THR A 1 114 ? 29.505 4.921 -11.197 1.00 59.94 114 THR A N 1
ATOM 773 C CA . THR A 1 114 ? 30.648 5.609 -10.574 1.00 59.94 114 THR A CA 1
ATOM 774 C C . THR A 1 114 ? 31.301 6.509 -11.615 1.00 59.94 114 THR A C 1
ATOM 776 O O . THR A 1 114 ? 31.693 6.031 -12.680 1.00 59.94 114 THR A O 1
ATOM 779 N N . GLY A 1 115 ? 31.429 7.806 -11.326 1.00 65.00 115 GLY A N 1
ATOM 780 C CA . GLY A 1 115 ? 32.014 8.765 -12.266 1.00 65.00 115 GLY A CA 1
ATOM 781 C C . GLY A 1 115 ? 31.227 8.829 -13.578 1.00 65.00 115 GLY A C 1
ATOM 782 O O . GLY A 1 115 ? 30.089 9.284 -13.591 1.00 65.00 115 GLY A O 1
ATOM 783 N N . THR A 1 116 ? 31.836 8.367 -14.671 1.00 57.34 116 THR A N 1
ATOM 784 C CA . THR A 1 116 ? 31.261 8.358 -16.028 1.00 57.34 116 THR A CA 1
ATOM 785 C C . THR A 1 116 ? 30.776 6.978 -16.483 1.00 57.34 116 THR A C 1
ATOM 787 O O . THR A 1 116 ? 30.325 6.837 -17.619 1.00 57.34 116 THR A O 1
ATOM 790 N N . THR A 1 117 ? 30.862 5.950 -15.632 1.00 59.44 117 THR A N 1
ATOM 791 C CA . THR A 1 117 ? 30.488 4.582 -16.009 1.00 59.44 117 THR A CA 1
ATOM 792 C C . THR A 1 117 ? 28.973 4.439 -16.083 1.00 59.44 117 THR A C 1
ATOM 794 O O . THR A 1 117 ? 28.280 4.505 -15.062 1.00 59.44 117 THR A O 1
ATOM 797 N N . ALA A 1 118 ? 28.468 4.214 -17.295 1.00 58.38 118 ALA A N 1
ATOM 798 C CA . ALA A 1 118 ? 27.056 3.955 -17.533 1.00 58.38 118 ALA A CA 1
ATOM 799 C C . ALA A 1 118 ? 26.624 2.629 -16.870 1.00 58.38 118 ALA A C 1
ATOM 801 O O . ALA A 1 118 ? 27.341 1.629 -16.988 1.00 58.38 118 ALA A O 1
ATOM 802 N N . PRO A 1 119 ? 25.480 2.592 -16.166 1.00 59.16 119 PRO A N 1
ATOM 803 C CA . PRO A 1 119 ? 24.907 1.334 -15.703 1.00 59.16 119 PRO A CA 1
ATOM 804 C C . PRO A 1 119 ? 24.461 0.466 -16.877 1.00 59.16 119 PRO A C 1
ATOM 806 O O . PRO A 1 119 ? 23.879 0.965 -17.831 1.00 59.16 119 PRO A O 1
ATOM 809 N N . ALA A 1 120 ? 24.684 -0.842 -16.769 1.00 59.91 120 ALA A N 1
ATOM 810 C CA . ALA A 1 120 ? 24.101 -1.839 -17.666 1.00 59.91 120 ALA A CA 1
ATOM 811 C C . ALA A 1 120 ? 22.684 -2.255 -17.229 1.00 59.91 120 ALA A C 1
ATOM 813 O O . ALA A 1 120 ? 21.968 -2.891 -17.998 1.00 59.91 120 ALA A O 1
ATOM 814 N N . SER A 1 121 ? 22.301 -1.955 -15.983 1.00 63.91 121 SER A N 1
ATOM 815 C CA . SER A 1 121 ? 20.967 -2.214 -15.442 1.00 63.91 121 SER A CA 1
ATOM 816 C C . SER A 1 121 ? 20.634 -1.305 -14.253 1.00 63.91 121 SER A C 1
ATOM 818 O O . SER A 1 121 ? 21.525 -0.776 -13.575 1.00 63.91 121 SER A O 1
ATOM 820 N N . GLY A 1 122 ? 19.336 -1.136 -13.994 1.00 71.31 122 GLY A N 1
ATOM 821 C CA . GLY A 1 122 ? 18.805 -0.337 -12.894 1.00 71.31 122 GLY A CA 1
ATOM 822 C C . GLY A 1 122 ? 17.544 -0.963 -12.303 1.00 71.31 122 GLY A C 1
ATOM 823 O O . GLY A 1 122 ? 16.701 -1.491 -13.024 1.00 71.31 122 GLY A O 1
ATOM 824 N N . LYS A 1 123 ? 17.425 -0.927 -10.974 1.00 76.50 123 LYS A N 1
ATOM 825 C CA . LYS A 1 123 ? 16.296 -1.500 -10.237 1.00 76.50 123 LYS A CA 1
ATOM 826 C C . LYS A 1 123 ? 15.791 -0.514 -9.200 1.00 76.50 123 LYS A C 1
ATOM 828 O O . LYS A 1 123 ? 16.571 -0.035 -8.376 1.00 76.50 123 LYS A O 1
ATOM 833 N N . PHE A 1 124 ? 14.486 -0.260 -9.201 1.00 80.12 124 PHE A N 1
ATOM 834 C CA . PHE A 1 124 ? 13.867 0.542 -8.156 1.00 80.12 124 PHE A CA 1
ATOM 835 C C . PHE A 1 124 ? 13.996 -0.164 -6.801 1.00 80.12 124 PHE A C 1
ATOM 837 O O . PHE A 1 124 ? 13.673 -1.346 -6.675 1.00 80.12 124 PHE A O 1
ATOM 844 N N . ASN A 1 125 ? 14.463 0.554 -5.782 1.00 86.12 125 ASN A N 1
ATOM 845 C CA . ASN A 1 125 ? 14.786 -0.012 -4.469 1.00 86.12 125 ASN A CA 1
ATOM 846 C C . ASN A 1 125 ? 13.634 0.098 -3.450 1.00 86.12 125 ASN A C 1
ATOM 848 O O . ASN A 1 125 ? 13.852 -0.053 -2.250 1.00 86.12 125 ASN A O 1
ATOM 852 N N . CYS A 1 126 ? 12.417 0.380 -3.925 1.00 87.75 126 CYS A N 1
ATOM 853 C CA . CYS A 1 126 ? 11.200 0.594 -3.133 1.00 87.75 126 CYS A CA 1
ATOM 854 C C . CYS A 1 126 ? 11.192 1.837 -2.234 1.00 87.75 126 CYS A C 1
ATOM 856 O O . CYS A 1 126 ? 10.204 2.071 -1.536 1.00 87.75 126 CYS A O 1
ATOM 858 N N . THR A 1 127 ? 12.238 2.664 -2.239 1.00 89.69 127 THR A N 1
ATOM 859 C CA . THR A 1 127 ? 12.266 3.856 -1.387 1.00 89.69 127 THR A CA 1
ATOM 860 C C . THR A 1 127 ? 11.175 4.838 -1.814 1.00 89.69 127 THR A C 1
ATOM 862 O O . THR A 1 127 ? 11.052 5.190 -2.984 1.00 89.69 127 THR A O 1
ATOM 865 N N . GLY A 1 128 ? 10.366 5.290 -0.852 1.00 86.88 128 GLY A N 1
ATOM 866 C CA . GLY A 1 128 ? 9.270 6.239 -1.082 1.00 86.88 128 GLY A CA 1
ATOM 867 C C . GLY A 1 128 ? 7.927 5.619 -1.493 1.00 86.88 128 GLY A C 1
ATOM 868 O O . GLY A 1 128 ? 6.973 6.364 -1.713 1.00 86.88 128 GLY A O 1
ATOM 869 N N . VAL A 1 129 ? 7.815 4.287 -1.562 1.00 83.62 129 VAL A N 1
ATOM 870 C CA . VAL A 1 129 ? 6.543 3.566 -1.766 1.00 83.62 129 VAL A CA 1
ATOM 871 C C . VAL A 1 129 ? 6.341 2.499 -0.671 1.00 83.62 129 VAL A C 1
ATOM 873 O O . VAL A 1 129 ? 7.324 2.094 -0.050 1.00 83.62 129 VAL A O 1
ATOM 876 N N . PRO A 1 130 ? 5.107 2.030 -0.388 1.00 84.06 130 PRO A N 1
ATOM 877 C CA . PRO A 1 130 ? 3.838 2.341 -1.055 1.00 84.06 130 PRO A CA 1
ATOM 878 C C . PRO A 1 130 ? 3.347 3.769 -0.787 1.00 84.06 130 PRO A C 1
ATOM 880 O O . PRO A 1 130 ? 3.423 4.266 0.333 1.00 84.06 130 PRO A O 1
ATOM 883 N N . SER A 1 131 ? 2.801 4.426 -1.812 1.00 79.38 131 SER A N 1
ATOM 884 C CA . SER A 1 131 ? 2.174 5.748 -1.695 1.00 79.38 131 SER A CA 1
ATOM 885 C C . SER A 1 131 ? 0.648 5.651 -1.709 1.00 79.38 131 SER A C 1
ATOM 887 O O . SER A 1 131 ? 0.079 4.763 -2.336 1.00 79.38 131 SER A O 1
ATOM 889 N N . SER A 1 132 ? -0.037 6.594 -1.063 1.00 75.81 132 SER A N 1
ATOM 890 C CA . SER A 1 132 ? -1.499 6.728 -1.131 1.00 75.81 132 SER A CA 1
ATOM 891 C C . SER A 1 132 ? -2.003 7.310 -2.451 1.00 75.81 132 SER A C 1
ATOM 893 O O . SER A 1 132 ? -3.194 7.241 -2.741 1.00 75.81 132 SER A O 1
ATOM 895 N N . THR A 1 133 ? -1.118 7.908 -3.257 1.00 71.88 133 THR A N 1
ATOM 896 C CA . THR A 1 133 ? -1.493 8.557 -4.515 1.00 71.88 133 THR A CA 1
ATOM 897 C C . THR A 1 133 ? -0.539 8.178 -5.634 1.00 71.88 133 THR A C 1
ATOM 899 O O . THR A 1 133 ? 0.663 8.012 -5.430 1.00 71.88 133 THR A O 1
ATOM 902 N N . ALA A 1 134 ? -1.051 8.148 -6.865 1.00 68.88 134 ALA A N 1
ATOM 903 C CA . ALA A 1 134 ? -0.207 7.986 -8.047 1.00 68.88 134 ALA A CA 1
ATOM 904 C C . ALA A 1 134 ? 0.854 9.101 -8.165 1.00 68.88 134 ALA A C 1
ATOM 906 O O . ALA A 1 134 ? 1.915 8.878 -8.738 1.00 68.88 134 ALA A O 1
ATOM 907 N N . SER A 1 135 ? 0.592 10.291 -7.608 1.00 69.19 135 SER A N 1
ATOM 908 C CA . SER A 1 135 ? 1.563 11.389 -7.591 1.00 69.19 135 SER A CA 1
ATOM 909 C C . SER A 1 135 ? 2.747 11.108 -6.675 1.00 69.19 135 SER A C 1
ATOM 911 O O . SER A 1 135 ? 3.876 11.366 -7.070 1.00 69.19 135 SER A O 1
ATOM 913 N N . GLY A 1 136 ? 2.516 10.544 -5.487 1.00 74.38 136 GLY A N 1
ATOM 914 C CA . GLY A 1 136 ? 3.613 10.166 -4.597 1.00 74.38 136 GLY A CA 1
ATOM 915 C C . GLY A 1 136 ? 4.431 9.000 -5.155 1.00 74.38 136 GLY A C 1
ATOM 916 O O . GLY A 1 136 ? 5.654 9.019 -5.044 1.00 74.38 136 GLY A O 1
ATOM 917 N N . VAL A 1 137 ? 3.790 8.056 -5.860 1.00 76.50 137 VAL A N 1
ATOM 918 C CA . VAL A 1 137 ? 4.517 7.038 -6.642 1.00 76.50 137 VAL A CA 1
ATOM 919 C C . VAL A 1 137 ? 5.410 7.692 -7.690 1.00 76.50 137 VAL A C 1
ATOM 921 O O . VAL A 1 137 ? 6.589 7.360 -7.759 1.00 76.50 137 VAL A O 1
ATOM 924 N N . ARG A 1 138 ? 4.884 8.648 -8.473 1.00 72.81 138 ARG A N 1
ATOM 925 C CA . ARG A 1 138 ? 5.691 9.402 -9.447 1.00 72.81 138 ARG A CA 1
ATOM 926 C C . ARG A 1 138 ? 6.885 10.073 -8.781 1.00 72.81 138 ARG A C 1
ATOM 928 O O . ARG A 1 138 ? 7.998 9.896 -9.252 1.00 72.81 138 ARG A O 1
ATOM 935 N N . THR A 1 139 ? 6.682 10.788 -7.675 1.00 74.94 139 THR A N 1
ATOM 936 C CA . THR A 1 139 ? 7.773 11.448 -6.943 1.00 74.94 139 THR A CA 1
ATOM 937 C C . THR A 1 139 ? 8.856 10.460 -6.509 1.00 74.94 139 THR A C 1
ATOM 939 O O . THR A 1 139 ? 10.038 10.745 -6.673 1.00 74.94 139 THR A O 1
ATOM 942 N N . ALA A 1 140 ? 8.46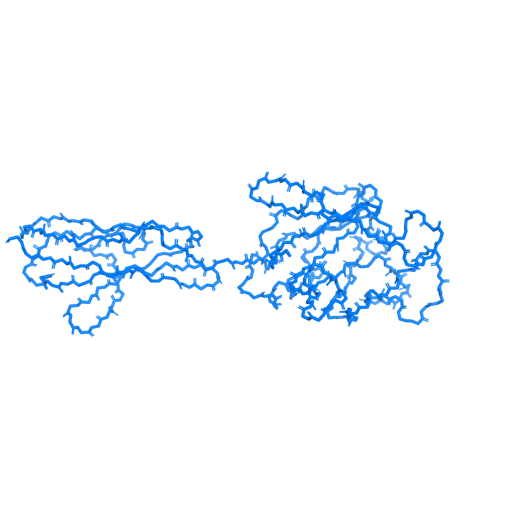8 9.295 -5.984 1.00 79.88 140 ALA A N 1
ATOM 943 C CA . ALA A 1 140 ? 9.412 8.270 -5.556 1.00 79.88 140 ALA A CA 1
ATOM 944 C C . ALA A 1 140 ? 10.177 7.659 -6.739 1.00 79.88 140 ALA A C 1
ATOM 946 O O . ALA A 1 140 ? 11.398 7.538 -6.682 1.00 79.88 140 ALA A O 1
ATOM 947 N N . VAL A 1 141 ? 9.472 7.314 -7.817 1.00 76.31 141 VAL A N 1
ATOM 948 C CA . VAL A 1 141 ? 10.054 6.689 -9.010 1.00 76.31 141 VAL A CA 1
ATOM 949 C C . VAL A 1 141 ? 10.982 7.647 -9.758 1.00 76.31 141 VAL A C 1
ATOM 951 O O . VAL A 1 141 ? 12.035 7.222 -10.215 1.00 76.31 141 VAL A O 1
ATOM 954 N N . MET A 1 142 ? 10.636 8.934 -9.827 1.00 72.12 142 MET A N 1
ATOM 955 C CA . MET A 1 142 ? 11.418 9.974 -10.510 1.00 72.12 142 MET A CA 1
ATOM 956 C C . MET A 1 142 ? 12.637 10.460 -9.705 1.00 72.12 142 MET A C 1
ATOM 958 O O . MET A 1 142 ? 13.359 11.347 -10.159 1.00 72.12 142 MET A O 1
ATOM 962 N N . ASN A 1 143 ? 12.881 9.909 -8.512 1.00 76.12 143 ASN A N 1
ATOM 963 C CA . ASN A 1 143 ? 14.060 10.225 -7.715 1.00 76.12 143 ASN A CA 1
ATOM 964 C C . ASN A 1 143 ? 15.172 9.204 -7.975 1.00 76.12 143 ASN A C 1
ATOM 966 O O . ASN A 1 143 ? 15.073 8.049 -7.567 1.00 76.12 143 ASN A O 1
ATOM 970 N N . VAL A 1 144 ? 16.267 9.665 -8.577 1.00 71.94 144 VAL A N 1
ATOM 971 C CA . VAL A 1 144 ? 17.450 8.855 -8.906 1.00 71.94 144 VAL A CA 1
ATOM 972 C C . VAL A 1 144 ? 18.029 8.108 -7.700 1.00 71.94 144 VAL A C 1
ATOM 974 O O . VAL A 1 144 ? 18.464 6.971 -7.843 1.00 71.94 144 VAL A O 1
ATOM 977 N N . ALA A 1 145 ? 17.985 8.690 -6.499 1.00 79.06 145 ALA A N 1
ATOM 978 C CA . ALA A 1 145 ? 18.503 8.039 -5.292 1.00 79.06 145 ALA A CA 1
ATOM 979 C C . ALA A 1 145 ? 17.729 6.760 -4.907 1.00 79.06 145 ALA A C 1
ATOM 981 O O . ALA A 1 145 ? 18.231 5.926 -4.153 1.00 79.06 145 ALA A O 1
ATOM 982 N N . ASN A 1 146 ? 16.521 6.579 -5.446 1.00 83.62 146 ASN A N 1
ATOM 983 C CA . ASN A 1 146 ? 15.684 5.407 -5.203 1.00 83.62 146 ASN A CA 1
ATOM 984 C C . ASN A 1 146 ? 15.961 4.264 -6.200 1.00 83.62 146 ASN A C 1
ATOM 986 O O . ASN A 1 146 ? 15.193 3.305 -6.290 1.00 83.62 146 ASN A O 1
ATOM 990 N N . TRP A 1 147 ? 17.061 4.353 -6.950 1.00 78.94 147 TRP A N 1
ATOM 991 C CA . TRP A 1 147 ? 17.470 3.363 -7.937 1.00 78.94 147 TRP A CA 1
ATOM 992 C C . TRP A 1 147 ? 18.820 2.756 -7.585 1.00 78.94 147 TRP A C 1
ATOM 994 O O . TRP A 1 147 ? 19.809 3.449 -7.359 1.00 78.94 147 TRP A O 1
ATOM 1004 N N . SER A 1 148 ? 18.861 1.429 -7.566 1.00 79.19 148 SER A N 1
ATOM 1005 C CA . SER A 1 148 ? 20.095 0.660 -7.487 1.00 79.19 148 SER A CA 1
ATOM 1006 C C . SER A 1 148 ? 20.603 0.400 -8.897 1.00 79.19 148 SER A C 1
ATOM 1008 O O . SER A 1 148 ? 19.926 -0.251 -9.693 1.00 79.19 148 SER A O 1
ATOM 1010 N N . LEU A 1 149 ? 21.788 0.920 -9.198 1.00 74.19 149 LEU A N 1
ATOM 1011 C CA . LEU A 1 149 ? 22.415 0.840 -10.515 1.00 74.19 149 LEU A CA 1
ATOM 1012 C C . LEU A 1 149 ? 23.550 -0.177 -10.512 1.00 74.19 149 LEU A C 1
ATOM 1014 O O . LEU A 1 149 ? 24.251 -0.324 -9.511 1.00 74.19 149 LEU A O 1
ATOM 1018 N N . SER A 1 150 ? 23.758 -0.855 -11.637 1.00 68.88 150 SER A N 1
ATOM 1019 C CA . SER A 1 150 ? 24.792 -1.879 -11.757 1.00 68.88 150 SER A CA 1
ATOM 1020 C C . SER A 1 150 ? 25.360 -1.950 -13.169 1.00 68.88 150 SER A C 1
ATOM 1022 O O . SER A 1 150 ? 24.640 -1.815 -14.154 1.00 68.88 150 SER A O 1
ATOM 1024 N N . VAL A 1 151 ? 26.667 -2.205 -13.269 1.00 67.38 151 VAL A N 1
ATOM 1025 C CA . VAL A 1 151 ? 27.356 -2.538 -14.534 1.00 67.38 151 VAL A CA 1
ATOM 1026 C C . VAL A 1 151 ? 27.172 -4.002 -14.935 1.00 67.38 151 VAL A C 1
ATOM 1028 O O . VAL A 1 151 ? 27.473 -4.385 -16.060 1.00 67.38 151 VAL A O 1
ATOM 1031 N N . SER A 1 152 ? 26.667 -4.814 -14.011 1.00 68.44 152 SER A N 1
ATOM 1032 C CA . SER A 1 152 ? 26.302 -6.207 -14.232 1.00 68.44 152 SER A CA 1
ATOM 1033 C C . SER A 1 152 ? 24.784 -6.359 -14.265 1.00 68.44 152 SER A C 1
ATOM 1035 O O . SER A 1 152 ? 24.082 -5.547 -13.658 1.00 68.44 152 SER A O 1
ATOM 1037 N N . PRO A 1 153 ? 24.275 -7.423 -14.897 1.00 65.38 153 PRO A N 1
ATOM 1038 C CA . PRO A 1 153 ? 22.894 -7.856 -14.764 1.00 65.38 153 PRO A CA 1
ATOM 1039 C C . PRO A 1 153 ? 22.372 -7.829 -13.311 1.00 65.38 153 PRO A C 1
ATOM 1041 O O . PRO A 1 153 ? 23.001 -8.418 -12.433 1.00 65.38 153 PRO A O 1
ATOM 1044 N N . ILE A 1 154 ? 21.215 -7.209 -13.055 1.00 64.56 154 ILE A N 1
ATOM 1045 C CA . ILE A 1 154 ? 20.483 -7.344 -11.783 1.00 64.56 154 ILE A CA 1
ATOM 1046 C C . ILE A 1 154 ? 19.093 -7.930 -12.008 1.00 64.56 154 ILE A C 1
ATOM 1048 O O . ILE A 1 154 ? 18.459 -7.715 -13.037 1.00 64.56 154 ILE A O 1
ATOM 1052 N N . GLY A 1 155 ? 18.622 -8.698 -11.026 1.00 67.62 155 GLY A N 1
ATOM 1053 C CA . GLY A 1 155 ? 17.333 -9.373 -11.110 1.00 67.62 155 GLY A CA 1
ATOM 1054 C C . GLY A 1 155 ? 16.160 -8.397 -11.066 1.00 67.62 155 GLY A C 1
ATOM 1055 O O . GLY A 1 155 ? 15.978 -7.665 -10.087 1.00 67.62 155 GLY A O 1
ATOM 1056 N N . LEU A 1 156 ? 15.319 -8.466 -12.088 1.00 65.19 156 LEU A N 1
ATOM 1057 C CA . LEU A 1 156 ? 13.950 -7.956 -12.066 1.00 65.19 156 LEU A CA 1
ATOM 1058 C C . LEU A 1 156 ? 13.101 -8.860 -11.158 1.00 65.19 156 LEU A C 1
ATOM 1060 O O . LEU A 1 156 ? 13.408 -10.039 -11.003 1.00 65.19 156 LEU A O 1
ATOM 1064 N N . PHE A 1 157 ? 12.041 -8.411 -10.495 1.00 72.00 157 PHE A N 1
ATOM 1065 C CA . PHE A 1 157 ? 11.330 -7.126 -10.467 1.00 72.00 157 PHE A CA 1
ATOM 1066 C C . PHE A 1 157 ? 11.748 -6.281 -9.262 1.00 72.00 157 PHE A C 1
ATOM 1068 O O . PHE A 1 157 ? 12.490 -6.775 -8.409 1.00 72.00 157 PHE A O 1
ATOM 1075 N N . SER A 1 158 ? 11.245 -5.047 -9.136 1.00 77.44 158 SER A N 1
ATOM 1076 C CA . SER A 1 158 ? 11.454 -4.238 -7.925 1.00 77.44 158 SER A CA 1
ATOM 1077 C C . SER A 1 158 ? 10.995 -4.976 -6.655 1.00 77.44 158 SER A C 1
ATOM 1079 O O . SER A 1 158 ? 11.674 -4.940 -5.632 1.00 77.44 158 SER A O 1
ATOM 1081 N N . GLY A 1 159 ? 9.891 -5.731 -6.747 1.00 78.88 159 GLY A N 1
ATOM 1082 C CA . GLY A 1 159 ? 9.281 -6.424 -5.608 1.00 78.88 159 GLY A CA 1
ATOM 1083 C C . GLY A 1 159 ? 8.391 -5.525 -4.749 1.00 78.88 159 GLY A C 1
ATOM 1084 O O . GLY A 1 159 ? 7.832 -5.985 -3.757 1.00 78.88 159 GLY A O 1
ATOM 1085 N N . CYS A 1 160 ? 8.250 -4.253 -5.117 1.00 81.75 160 CYS A N 1
ATOM 1086 C CA . CYS A 1 160 ? 7.576 -3.262 -4.298 1.00 81.75 160 CYS A CA 1
ATOM 1087 C C . CYS A 1 160 ? 6.054 -3.326 -4.454 1.00 81.75 160 CYS A C 1
ATOM 1089 O O . CYS A 1 160 ? 5.522 -3.620 -5.525 1.00 81.75 160 CYS A O 1
ATOM 1091 N N . SER A 1 161 ? 5.346 -2.925 -3.400 1.00 81.50 161 SER A N 1
ATOM 1092 C CA . SER A 1 161 ? 3.986 -2.409 -3.546 1.00 81.50 161 SER A CA 1
ATOM 1093 C C . SER A 1 161 ? 4.068 -0.908 -3.816 1.00 81.50 161 SER A C 1
ATOM 1095 O O . SER A 1 161 ? 4.592 -0.167 -2.985 1.00 81.50 161 SER A O 1
ATOM 1097 N N . PHE A 1 162 ? 3.593 -0.444 -4.976 1.00 77.75 162 PHE A N 1
ATOM 1098 C CA . PHE A 1 162 ? 3.686 0.977 -5.335 1.00 77.75 162 PHE A CA 1
ATOM 1099 C C . PHE A 1 162 ? 2.545 1.805 -4.751 1.00 77.75 162 PHE A C 1
ATOM 1101 O O . PHE A 1 162 ? 2.779 2.907 -4.259 1.00 77.75 162 PHE A O 1
ATOM 1108 N N . LEU A 1 163 ? 1.318 1.284 -4.778 1.00 76.62 163 LEU A N 1
ATOM 1109 C CA . LEU A 1 163 ? 0.166 1.948 -4.178 1.00 76.62 163 LEU A CA 1
ATOM 1110 C C . LEU A 1 163 ? -0.276 1.231 -2.913 1.00 76.62 163 LEU A C 1
ATOM 1112 O O . LEU A 1 163 ? -0.485 0.019 -2.897 1.00 76.62 163 LEU A O 1
ATOM 1116 N N . ALA A 1 164 ? -0.458 2.011 -1.855 1.00 79.00 164 ALA A N 1
ATOM 1117 C CA . ALA A 1 164 ? -1.160 1.552 -0.677 1.00 79.00 164 ALA A CA 1
ATOM 1118 C C . ALA A 1 164 ? -2.656 1.429 -1.011 1.00 79.00 164 ALA A C 1
ATOM 1120 O O . ALA A 1 164 ? -3.218 2.260 -1.728 1.00 79.00 164 ALA A O 1
ATOM 1121 N N . ALA A 1 165 ? -3.303 0.407 -0.461 1.00 78.25 165 ALA A N 1
ATOM 1122 C CA . ALA A 1 165 ? -4.753 0.260 -0.491 1.00 78.25 165 ALA A CA 1
ATOM 1123 C C . ALA A 1 165 ? -5.325 0.619 0.881 1.00 78.25 165 ALA A C 1
ATOM 1125 O O . ALA A 1 165 ? -4.684 0.362 1.903 1.00 78.25 165 ALA A O 1
ATOM 1126 N N . THR A 1 166 ? -6.520 1.213 0.910 1.00 84.31 166 THR A N 1
ATOM 1127 C CA . THR A 1 166 ? -7.237 1.424 2.170 1.00 84.31 166 THR A CA 1
ATOM 1128 C C . THR A 1 166 ? -7.526 0.072 2.823 1.00 84.31 166 THR A C 1
ATOM 1130 O O . THR A 1 166 ? -7.766 -0.915 2.119 1.00 84.31 166 THR A O 1
ATOM 1133 N N . PRO A 1 167 ? -7.493 -0.012 4.164 1.00 90.81 167 PRO A N 1
ATOM 1134 C CA . PRO A 1 167 ? -7.735 -1.276 4.832 1.00 90.81 167 PRO A CA 1
ATOM 1135 C C . PRO A 1 167 ? -9.194 -1.687 4.638 1.00 90.81 167 PRO A C 1
ATOM 1137 O O . PRO A 1 167 ? -10.088 -0.840 4.633 1.00 90.81 167 PRO A O 1
ATOM 1140 N N . VAL A 1 168 ? -9.462 -2.983 4.517 1.00 92.69 168 VAL A N 1
ATOM 1141 C CA . VAL A 1 168 ? -10.828 -3.504 4.371 1.00 92.6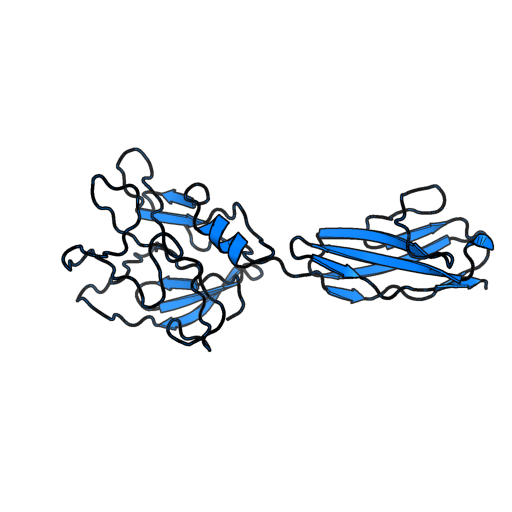9 168 VAL A CA 1
ATOM 1142 C C . VAL A 1 168 ? -11.175 -4.309 5.607 1.00 92.69 168 VAL A C 1
ATOM 1144 O O . VAL A 1 168 ? -10.516 -5.301 5.900 1.00 92.69 168 VAL A O 1
ATOM 1147 N N . ILE A 1 169 ? -12.216 -3.895 6.330 1.00 96.12 169 ILE A N 1
ATOM 1148 C CA . ILE A 1 169 ? -12.748 -4.658 7.462 1.00 96.12 169 ILE A CA 1
ATOM 1149 C C . ILE A 1 169 ? -13.637 -5.770 6.903 1.00 96.12 169 ILE A C 1
ATOM 1151 O O . ILE A 1 169 ? -14.686 -5.499 6.324 1.00 96.12 169 ILE A O 1
ATOM 1155 N N . THR A 1 170 ? -13.206 -7.018 7.067 1.00 96.75 170 THR A N 1
ATOM 1156 C CA . THR A 1 170 ? -13.928 -8.218 6.621 1.00 96.75 170 THR A CA 1
ATOM 1157 C C . THR A 1 170 ? -14.826 -8.796 7.710 1.00 96.75 170 THR A C 1
ATOM 1159 O O . THR A 1 170 ? -15.786 -9.496 7.399 1.00 96.75 170 THR A O 1
ATOM 1162 N N . LEU A 1 171 ? -14.556 -8.472 8.979 1.00 96.38 171 LEU A N 1
ATOM 1163 C CA . LEU A 1 171 ? -15.416 -8.810 10.108 1.00 96.38 171 LEU A CA 1
ATOM 1164 C C . LEU A 1 171 ? -15.541 -7.614 11.049 1.00 96.38 171 LEU A C 1
ATOM 1166 O O . LEU A 1 171 ? -14.547 -7.133 11.599 1.00 96.38 171 LEU A O 1
ATOM 1170 N N . ASN A 1 172 ? -16.777 -7.159 11.236 1.00 97.19 172 ASN A N 1
ATOM 1171 C CA . ASN A 1 172 ? -17.118 -6.133 12.211 1.00 97.19 172 ASN A CA 1
ATOM 1172 C C . ASN A 1 172 ? -17.306 -6.746 13.606 1.00 97.19 172 ASN A C 1
ATOM 1174 O O . ASN A 1 172 ? -17.720 -7.904 13.715 1.00 97.19 172 ASN A O 1
ATOM 1178 N N . PRO A 1 173 ? -17.051 -5.976 14.676 1.00 96.75 173 PRO A N 1
ATOM 1179 C CA . PRO A 1 173 ? -17.300 -6.454 16.021 1.00 96.75 173 PRO A CA 1
ATOM 1180 C C . PRO A 1 173 ? -18.814 -6.536 16.268 1.00 96.75 173 PRO A C 1
ATOM 1182 O O . PRO A 1 173 ? -19.598 -5.763 15.716 1.00 96.75 173 PRO A O 1
ATOM 1185 N N . VAL A 1 174 ? -19.227 -7.485 17.104 1.00 94.94 174 VAL A N 1
ATOM 1186 C CA . VAL A 1 174 ? -20.643 -7.789 17.363 1.00 94.94 174 VAL A CA 1
ATOM 1187 C C . VAL A 1 174 ? -21.094 -7.269 18.722 1.00 94.94 174 VAL A C 1
ATOM 1189 O O . VAL A 1 174 ? -20.283 -7.150 19.641 1.00 94.94 174 VAL A O 1
ATOM 1192 N N . ASN A 1 175 ? -22.393 -6.991 18.854 1.00 93.94 175 ASN A N 1
ATOM 1193 C CA . ASN A 1 175 ? -23.003 -6.584 20.121 1.00 93.94 175 ASN A CA 1
ATOM 1194 C C . ASN A 1 175 ? -22.759 -7.631 21.215 1.00 93.94 175 ASN A C 1
ATOM 1196 O O . ASN A 1 175 ? -22.694 -8.834 20.941 1.00 93.94 175 ASN A O 1
ATOM 1200 N N . LYS A 1 176 ? -22.642 -7.167 22.460 1.00 92.75 176 LYS A N 1
ATOM 1201 C CA . LYS A 1 176 ? -22.417 -8.028 23.624 1.00 92.75 176 LYS A CA 1
ATOM 1202 C C . LYS A 1 176 ? -23.378 -7.672 24.747 1.00 92.75 176 LYS A C 1
ATOM 1204 O O . LYS A 1 176 ? -23.492 -6.508 25.120 1.00 92.75 176 LYS A O 1
ATOM 1209 N N . THR A 1 177 ? -23.987 -8.701 25.318 1.00 92.25 177 THR A N 1
ATOM 1210 C CA . THR A 1 177 ? -24.752 -8.626 26.562 1.00 92.25 177 THR A CA 1
ATOM 1211 C C . THR A 1 177 ? -23.922 -9.285 27.650 1.00 92.25 177 THR A C 1
ATOM 1213 O O . THR A 1 177 ? -23.513 -10.436 27.487 1.00 92.25 177 THR A O 1
ATOM 1216 N N . VAL A 1 178 ? -23.584 -8.543 28.705 1.00 89.44 178 VAL A N 1
ATOM 1217 C CA . VAL A 1 178 ? -22.581 -8.985 29.684 1.00 89.44 178 VAL A CA 1
ATOM 1218 C C . VAL A 1 178 ? -23.015 -8.620 31.097 1.00 89.44 178 VAL A C 1
ATOM 1220 O O . VAL A 1 178 ? -23.496 -7.515 31.344 1.00 89.44 178 VAL A O 1
ATOM 1223 N N . CYS A 1 179 ? -22.816 -9.546 32.033 1.00 88.75 179 CYS A N 1
ATOM 1224 C CA . CYS A 1 179 ? -23.090 -9.317 33.446 1.00 88.75 179 CYS A CA 1
ATOM 1225 C C . CYS A 1 179 ? -22.112 -8.298 34.051 1.00 88.75 179 CYS A C 1
ATOM 1227 O O . CYS A 1 179 ? -20.923 -8.274 33.717 1.00 88.75 179 CYS A O 1
ATOM 1229 N N . SER A 1 180 ? -22.597 -7.501 35.006 1.00 89.31 180 SER A N 1
ATOM 1230 C CA . SER A 1 180 ? -21.752 -6.581 35.776 1.00 89.31 180 SER A CA 1
ATOM 1231 C C . SER A 1 180 ? -20.594 -7.325 36.459 1.00 89.31 180 SER A C 1
ATOM 1233 O O . SER A 1 180 ? -20.750 -8.446 36.936 1.00 89.31 180 SER A O 1
ATOM 1235 N N . GLY A 1 181 ? -19.420 -6.700 36.497 1.00 88.69 181 GLY A N 1
ATOM 1236 C CA . GLY A 1 181 ? -18.175 -7.247 37.039 1.00 88.69 181 GLY A CA 1
ATOM 1237 C C . GLY A 1 181 ? -17.419 -8.184 36.092 1.00 88.69 181 GLY A C 1
ATOM 1238 O O . GLY A 1 181 ? -16.237 -8.431 36.317 1.00 88.69 181 GLY A O 1
ATOM 1239 N N . SER A 1 182 ? -18.052 -8.671 35.021 1.00 92.81 182 SER A N 1
ATOM 1240 C CA . SER A 1 182 ? -17.395 -9.541 34.038 1.00 92.81 182 SER A CA 1
ATOM 1241 C C . SER A 1 182 ? -16.571 -8.742 33.021 1.00 92.81 182 SER A C 1
ATOM 1243 O O . SER A 1 182 ? -16.598 -7.508 32.985 1.00 92.81 182 SER A O 1
ATOM 1245 N N . SER A 1 183 ? -15.816 -9.457 32.192 1.00 93.50 183 SER A N 1
ATOM 1246 C CA . SER A 1 183 ? -15.063 -8.914 31.062 1.00 93.50 183 SER A CA 1
ATOM 1247 C C . SER A 1 183 ? -15.637 -9.397 29.728 1.00 93.50 183 SER A C 1
ATOM 1249 O O . SER A 1 183 ? -16.302 -10.429 29.651 1.00 93.50 183 SER A O 1
ATOM 1251 N N . THR A 1 184 ? -15.393 -8.638 28.661 1.00 95.44 184 THR A N 1
ATOM 1252 C CA . THR A 1 184 ? -15.780 -8.991 27.289 1.00 95.44 184 THR A CA 1
ATOM 1253 C C . THR A 1 184 ? -14.732 -8.530 26.287 1.00 95.44 184 THR A C 1
ATOM 1255 O O . THR A 1 184 ? -13.865 -7.713 26.605 1.00 95.44 184 THR A O 1
ATOM 1258 N N . THR A 1 185 ? -14.830 -9.034 25.060 1.00 96.88 185 THR A N 1
ATOM 1259 C CA . THR A 1 185 ? -13.965 -8.639 23.951 1.00 96.88 185 THR A CA 1
ATOM 1260 C C . THR A 1 185 ? -14.762 -8.224 22.719 1.00 96.88 185 THR A C 1
ATOM 1262 O O . THR A 1 185 ? -15.823 -8.777 22.409 1.00 96.88 185 THR A O 1
ATOM 1265 N N . PHE A 1 186 ? -14.208 -7.255 21.994 1.00 97.75 186 PHE A N 1
ATOM 1266 C CA . PHE A 1 186 ? -14.652 -6.831 20.673 1.00 97.75 186 PHE A CA 1
ATOM 1267 C C . PHE A 1 186 ? -13.496 -7.000 19.694 1.00 97.75 186 PHE A C 1
ATOM 1269 O O . PHE A 1 186 ? -12.404 -6.488 19.931 1.00 97.75 186 PHE A O 1
ATOM 1276 N N . THR A 1 187 ? -13.736 -7.704 18.590 1.00 97.75 187 THR A N 1
ATOM 1277 C CA . THR A 1 187 ? -12.700 -8.030 17.604 1.00 97.75 187 THR A CA 1
ATOM 1278 C C . THR A 1 187 ? -13.105 -7.545 16.223 1.00 97.75 187 THR A C 1
ATOM 1280 O O . THR A 1 187 ? -14.257 -7.696 15.821 1.00 97.75 187 THR A O 1
ATOM 1283 N N . VAL A 1 188 ? -12.139 -6.991 15.494 1.00 98.06 188 VAL A N 1
ATOM 1284 C CA . VAL A 1 188 ? -12.221 -6.743 14.053 1.00 98.06 188 VAL A CA 1
ATOM 1285 C C . VAL A 1 188 ? -11.300 -7.694 13.302 1.00 98.06 188 VAL A C 1
ATOM 1287 O O . VAL A 1 188 ? -10.231 -8.058 13.785 1.00 98.06 188 VAL A O 1
ATOM 1290 N N . THR A 1 189 ? -11.683 -8.060 12.084 1.00 97.06 189 THR A N 1
ATOM 1291 C CA . THR A 1 189 ? -10.754 -8.647 11.109 1.00 97.06 189 THR A CA 1
ATOM 1292 C C . THR A 1 189 ? -10.636 -7.690 9.940 1.00 97.06 189 THR A C 1
ATOM 1294 O O . THR A 1 189 ? -11.653 -7.254 9.400 1.00 97.06 189 THR A O 1
ATOM 1297 N N . ALA A 1 190 ? -9.406 -7.336 9.572 1.00 94.50 190 ALA A N 1
ATOM 1298 C CA . ALA A 1 190 ? -9.139 -6.428 8.470 1.00 94.50 190 ALA A CA 1
ATOM 1299 C C . ALA A 1 190 ? -7.948 -6.889 7.626 1.00 94.50 190 ALA A C 1
ATOM 1301 O O . ALA A 1 190 ? -6.978 -7.438 8.148 1.00 94.50 190 ALA A O 1
ATOM 1302 N N . THR A 1 191 ? -8.010 -6.633 6.322 1.00 90.12 191 THR A N 1
ATOM 1303 C CA . THR A 1 191 ? -6.881 -6.767 5.395 1.00 90.12 191 THR A CA 1
ATOM 1304 C C . THR A 1 191 ? -6.250 -5.397 5.143 1.00 90.12 191 THR A C 1
ATOM 1306 O O . THR A 1 191 ? -6.918 -4.368 5.250 1.00 90.12 191 THR A O 1
ATOM 1309 N N . GLY A 1 192 ? -4.946 -5.363 4.849 1.00 85.69 192 GLY A N 1
ATOM 1310 C CA . GLY A 1 192 ? -4.224 -4.106 4.593 1.00 85.69 192 GLY A CA 1
ATOM 1311 C C . GLY A 1 192 ? -4.097 -3.181 5.813 1.00 85.69 192 GLY A C 1
ATOM 1312 O O . GLY A 1 192 ? -3.891 -1.980 5.655 1.00 85.69 192 GLY A O 1
ATOM 1313 N N . ALA A 1 193 ? -4.250 -3.714 7.028 1.00 90.75 193 ALA A N 1
ATOM 1314 C CA . ALA A 1 193 ? -4.164 -2.938 8.259 1.00 90.75 193 ALA A CA 1
ATOM 1315 C C . ALA A 1 193 ? -2.711 -2.561 8.590 1.00 90.75 193 ALA A C 1
ATOM 1317 O O . ALA A 1 193 ? -1.848 -3.431 8.674 1.00 90.75 193 ALA A O 1
ATOM 1318 N N . GLY A 1 194 ? -2.459 -1.271 8.820 1.00 89.94 194 GLY A N 1
ATOM 1319 C CA . GLY A 1 194 ? -1.206 -0.766 9.386 1.00 89.94 194 GLY A CA 1
ATOM 1320 C C . GLY A 1 194 ? -1.310 -0.520 10.892 1.00 89.94 194 GLY A C 1
ATOM 1321 O O . GLY A 1 194 ? -0.434 -0.926 11.648 1.00 89.94 194 GLY A O 1
ATOM 1322 N N . SER A 1 195 ? -2.399 0.106 11.344 1.00 95.25 195 SER A N 1
ATOM 1323 C CA . SER A 1 195 ? -2.672 0.359 12.762 1.00 95.25 195 SER A CA 1
ATOM 1324 C C . SER A 1 195 ? -4.162 0.278 13.092 1.00 95.25 195 SER A C 1
ATOM 1326 O O . SER A 1 195 ? -5.021 0.367 12.211 1.00 95.25 195 SER A O 1
ATOM 1328 N N . TYR A 1 196 ? -4.459 0.112 14.380 1.00 98.25 196 TYR A N 1
ATOM 1329 C CA . TYR A 1 196 ? -5.808 0.065 14.937 1.00 98.25 196 TYR A CA 1
ATOM 1330 C C . TYR A 1 196 ? -5.940 1.137 16.017 1.00 98.25 196 TYR A C 1
ATOM 1332 O O . TYR A 1 196 ? -4.982 1.408 16.737 1.00 98.25 196 TYR A O 1
ATOM 1340 N N . GLN A 1 197 ? -7.130 1.713 16.158 1.00 98.50 197 GLN A N 1
ATOM 1341 C CA . GLN A 1 197 ? -7.479 2.571 17.287 1.00 98.50 197 GLN A CA 1
ATOM 1342 C C . GLN A 1 197 ? -8.942 2.350 17.661 1.00 98.50 197 GLN A C 1
ATOM 1344 O O . GLN A 1 197 ? -9.845 2.568 16.848 1.00 98.50 197 GLN A O 1
ATOM 1349 N N . TRP A 1 198 ? -9.182 1.946 18.904 1.00 98.56 198 TRP A N 1
ATOM 1350 C CA . TRP A 1 198 ? -10.526 1.811 19.447 1.00 98.56 198 TRP A CA 1
ATOM 1351 C C . TRP A 1 198 ? -11.039 3.132 20.012 1.00 98.56 198 TRP A C 1
ATOM 1353 O O . TRP A 1 198 ? -10.293 3.915 20.601 1.00 98.56 198 TRP A O 1
ATOM 1363 N N . PHE A 1 199 ? -12.334 3.364 19.838 1.00 98.19 199 PHE A N 1
ATOM 1364 C CA . PHE A 1 199 ? -13.067 4.505 20.365 1.00 98.19 199 PHE A CA 1
ATOM 1365 C C . PHE A 1 199 ? -14.281 4.004 21.140 1.00 98.19 199 PHE A C 1
ATOM 1367 O O . PHE A 1 199 ? -14.867 2.987 20.765 1.00 98.19 199 PHE A O 1
ATOM 1374 N N . GLN A 1 200 ? -14.688 4.750 22.163 1.00 96.56 200 GLN A N 1
ATOM 1375 C CA . GLN A 1 200 ? -15.954 4.541 22.863 1.00 96.56 200 GLN A CA 1
ATOM 1376 C C . GLN A 1 200 ? -16.888 5.729 22.660 1.00 96.56 200 GLN A C 1
ATOM 1378 O O . GLN A 1 200 ? -16.426 6.861 22.529 1.00 96.56 200 GLN A O 1
ATOM 1383 N N . ASN A 1 201 ? -18.190 5.483 22.692 1.00 95.44 201 ASN A N 1
ATOM 1384 C CA . ASN A 1 201 ? -19.219 6.509 22.732 1.00 95.44 201 ASN A CA 1
ATOM 1385 C C . ASN A 1 201 ? -20.228 6.177 23.834 1.00 95.44 201 ASN A C 1
ATOM 1387 O O . ASN A 1 201 ? -20.970 5.201 23.736 1.00 95.44 201 ASN A O 1
ATOM 1391 N N . THR A 1 202 ? -20.254 7.025 24.860 1.00 90.50 202 THR A N 1
ATOM 1392 C CA . THR A 1 202 ? -21.167 6.968 26.012 1.00 90.50 202 THR A CA 1
ATOM 1393 C C . THR A 1 202 ? -22.301 7.994 25.866 1.00 90.50 202 THR A C 1
ATOM 1395 O O . THR A 1 202 ? -22.660 8.664 26.827 1.00 90.50 202 THR A O 1
ATOM 1398 N N . ALA A 1 203 ? -22.822 8.158 24.643 1.00 87.31 203 ALA A N 1
ATOM 1399 C CA . ALA A 1 203 ? -23.830 9.142 24.212 1.00 87.31 203 ALA A CA 1
ATOM 1400 C C . ALA A 1 203 ? -23.348 10.590 23.962 1.00 87.31 203 ALA A C 1
ATOM 1402 O O . ALA A 1 203 ? -24.158 11.445 23.611 1.00 87.31 203 ALA A O 1
ATOM 1403 N N . SER A 1 204 ? -22.046 10.871 24.057 1.00 87.94 204 SER A N 1
ATOM 1404 C CA . SER A 1 204 ? -21.461 12.201 23.794 1.00 87.94 204 SER A CA 1
ATOM 1405 C C . SER A 1 204 ? -20.568 12.255 22.546 1.00 87.94 204 SER A C 1
ATOM 1407 O O . SER A 1 204 ? -19.865 13.239 22.326 1.00 87.94 204 SER A O 1
ATOM 1409 N N . GLY A 1 205 ? -20.575 11.197 21.732 1.00 92.88 205 GLY A N 1
ATOM 1410 C CA . GLY A 1 205 ? -19.696 11.034 20.576 1.00 92.88 205 GLY A CA 1
ATOM 1411 C C . GLY A 1 205 ? -18.521 10.096 20.852 1.00 92.88 205 GLY A C 1
ATOM 1412 O O . GLY A 1 205 ? -18.288 9.660 21.977 1.00 92.88 205 GLY A O 1
ATOM 1413 N N . PHE A 1 206 ? -17.794 9.746 19.789 1.00 96.56 206 PHE A N 1
ATOM 1414 C CA . PHE A 1 206 ? -16.693 8.787 19.866 1.00 96.56 206 PHE A CA 1
ATOM 1415 C C . PHE A 1 206 ? -15.389 9.443 20.323 1.00 96.56 206 PHE A C 1
ATOM 1417 O O . PHE A 1 206 ? -14.849 10.300 19.625 1.00 96.56 206 PHE A O 1
ATOM 1424 N N . VAL A 1 207 ? -14.849 8.966 21.443 1.00 97.25 207 VAL A N 1
ATOM 1425 C CA . VAL A 1 207 ? -13.567 9.390 22.020 1.00 97.25 207 VAL A CA 1
ATOM 1426 C C . VAL A 1 207 ? -12.566 8.241 21.943 1.00 97.25 207 VAL A C 1
ATOM 1428 O O . VAL A 1 207 ? -12.931 7.085 22.166 1.00 97.25 207 VAL A O 1
ATOM 1431 N N . ALA A 1 208 ? -11.316 8.548 21.588 1.00 97.75 208 ALA A N 1
ATOM 1432 C CA . ALA A 1 208 ? -10.253 7.553 21.479 1.00 97.75 208 ALA A CA 1
ATOM 1433 C C . ALA A 1 208 ? -9.955 6.926 22.847 1.00 97.75 208 ALA A C 1
ATOM 1435 O O . ALA A 1 208 ? -9.825 7.628 23.849 1.00 97.75 208 ALA A O 1
ATOM 1436 N N . LEU A 1 209 ? -9.840 5.602 22.875 1.00 97.81 209 LEU A N 1
ATOM 1437 C CA . LEU A 1 209 ? -9.473 4.852 24.067 1.00 97.81 209 LEU A CA 1
ATOM 1438 C C . LEU A 1 209 ? -7.955 4.748 24.205 1.00 97.81 209 LEU A C 1
ATOM 1440 O O . LEU A 1 209 ? -7.232 4.578 23.224 1.00 97.81 209 LEU A O 1
ATOM 1444 N N . THR A 1 210 ? -7.489 4.758 25.446 1.00 98.19 210 THR A N 1
ATOM 1445 C CA . THR A 1 210 ? -6.126 4.380 25.824 1.00 98.19 210 THR A CA 1
ATOM 1446 C C . THR A 1 210 ? -6.175 3.158 26.733 1.00 98.19 210 THR A C 1
ATOM 1448 O O . THR A 1 210 ? -7.209 2.852 27.336 1.00 98.19 210 THR A O 1
ATOM 1451 N N . ASN A 1 211 ? -5.068 2.418 26.819 1.00 98.00 211 ASN A N 1
ATOM 1452 C CA . ASN A 1 211 ? -4.998 1.293 27.746 1.00 98.00 211 ASN A CA 1
ATOM 1453 C C . ASN A 1 211 ? -5.091 1.805 29.195 1.00 98.00 211 ASN A C 1
ATOM 1455 O O . ASN A 1 211 ? -4.362 2.710 29.595 1.00 98.00 211 ASN A O 1
ATOM 1459 N N . THR A 1 212 ? -5.993 1.211 29.969 1.00 96.75 212 THR A N 1
ATOM 1460 C CA . THR A 1 212 ? -6.310 1.527 31.368 1.00 96.75 212 THR A CA 1
ATOM 1461 C C . THR A 1 212 ? -6.599 0.225 32.126 1.00 96.75 212 THR A C 1
ATOM 1463 O O . THR A 1 212 ? -6.469 -0.863 31.571 1.00 96.75 212 THR A O 1
ATOM 1466 N N . ALA A 1 213 ? -7.036 0.305 33.388 1.00 94.19 213 ALA A N 1
ATOM 1467 C CA . ALA A 1 213 ? -7.522 -0.872 34.116 1.00 94.19 213 ALA A CA 1
ATOM 1468 C C . ALA A 1 213 ? -8.791 -1.493 33.485 1.00 94.19 213 ALA A C 1
ATOM 1470 O O . ALA A 1 213 ? -9.007 -2.697 33.599 1.00 94.19 213 ALA A O 1
ATOM 1471 N N . VAL A 1 214 ? -9.618 -0.681 32.814 1.00 94.69 214 VAL A N 1
ATOM 1472 C CA . VAL A 1 214 ? -10.876 -1.114 32.176 1.00 94.69 214 VAL A CA 1
ATOM 1473 C C . VAL A 1 214 ? -10.643 -1.551 30.731 1.00 94.69 214 VAL A C 1
ATOM 1475 O O . VAL A 1 214 ? -11.246 -2.519 30.283 1.00 94.69 214 VAL A O 1
ATOM 1478 N N . PHE A 1 215 ? -9.760 -0.869 29.998 1.00 97.38 215 PHE A N 1
ATOM 1479 C CA . PHE A 1 215 ? -9.538 -1.104 28.569 1.00 97.38 215 PHE A CA 1
ATOM 1480 C C . PHE A 1 215 ? -8.131 -1.621 28.291 1.00 97.38 215 PHE A C 1
ATOM 1482 O O . PHE A 1 215 ? -7.150 -1.000 28.685 1.00 97.38 215 PHE A O 1
ATOM 1489 N N . SER A 1 216 ? -8.012 -2.705 27.531 1.00 98.31 216 SER A N 1
ATOM 1490 C CA . SER A 1 216 ? -6.723 -3.182 27.014 1.00 98.31 216 SER A CA 1
ATOM 1491 C C . SER A 1 216 ? -6.844 -3.604 25.551 1.00 98.31 216 SER A C 1
ATOM 1493 O O . SER A 1 216 ? -7.930 -3.935 25.083 1.00 98.31 216 SER A O 1
ATOM 1495 N N . GLY A 1 217 ? -5.743 -3.539 24.798 1.00 98.06 217 GLY A N 1
ATOM 1496 C CA . GLY A 1 217 ? -5.772 -3.798 23.352 1.00 98.06 217 GLY A CA 1
ATOM 1497 C C . GLY A 1 217 ? -6.350 -2.640 22.527 1.00 98.06 217 GLY A C 1
ATOM 1498 O O . GLY A 1 217 ? -6.775 -2.831 21.394 1.00 98.06 217 GLY A O 1
ATOM 1499 N N . THR A 1 218 ? -6.346 -1.414 23.062 1.00 98.31 218 THR A N 1
ATOM 1500 C CA . THR A 1 218 ? -6.930 -0.233 22.389 1.00 98.31 218 THR A CA 1
ATOM 1501 C C . THR A 1 218 ? -6.283 0.117 21.045 1.00 98.31 218 THR A C 1
ATOM 1503 O O . THR A 1 218 ? -6.926 0.763 20.220 1.00 98.31 218 THR A O 1
ATOM 1506 N N . ALA A 1 219 ? -5.064 -0.367 20.795 1.00 98.19 219 ALA A N 1
ATOM 1507 C CA . ALA A 1 219 ? -4.341 -0.233 19.531 1.00 98.19 219 ALA A CA 1
ATOM 1508 C C . ALA A 1 219 ? -4.162 -1.568 18.773 1.00 98.19 219 ALA A C 1
ATOM 1510 O O . ALA A 1 219 ? -3.265 -1.699 17.941 1.00 98.19 219 ALA A O 1
ATOM 1511 N N . THR A 1 220 ? -4.977 -2.587 19.069 1.00 98.38 220 THR A N 1
ATOM 1512 C CA . THR A 1 220 ? -4.915 -3.904 18.413 1.00 98.38 220 THR A CA 1
ATOM 1513 C C . THR A 1 220 ? -6.253 -4.268 17.764 1.00 98.38 220 THR A C 1
ATOM 1515 O O . THR A 1 220 ? -7.261 -3.577 17.928 1.00 98.38 220 THR A O 1
ATOM 1518 N N . ALA A 1 221 ? -6.281 -5.382 17.029 1.00 97.75 221 ALA A N 1
ATOM 1519 C CA . ALA A 1 221 ? -7.503 -5.903 16.419 1.00 97.75 221 ALA A CA 1
ATOM 1520 C C . ALA A 1 221 ? -8.572 -6.341 17.444 1.00 97.75 221 ALA A C 1
ATOM 1522 O O . ALA A 1 221 ? -9.738 -6.480 17.076 1.00 97.75 221 ALA A O 1
ATOM 1523 N N . THR A 1 222 ? -8.199 -6.534 18.715 1.00 98.12 222 THR A N 1
ATOM 1524 C CA . THR A 1 222 ? -9.107 -6.972 19.781 1.00 98.12 222 THR A CA 1
ATOM 1525 C C . THR A 1 222 ? -9.033 -6.028 20.974 1.00 98.12 222 THR A C 1
ATOM 1527 O O . THR A 1 222 ? -8.012 -5.958 21.655 1.00 98.12 222 THR A O 1
ATOM 1530 N N . LEU A 1 223 ? -10.147 -5.359 21.262 1.00 98.38 223 LEU A N 1
ATOM 1531 C CA . LEU A 1 223 ? -10.358 -4.614 22.497 1.00 98.38 223 LEU A CA 1
ATOM 1532 C C . LEU A 1 223 ? -10.899 -5.552 23.572 1.00 98.38 223 LEU A C 1
ATOM 1534 O O . LEU A 1 223 ? -11.909 -6.221 23.356 1.00 98.38 223 LEU A O 1
ATOM 1538 N N . THR A 1 224 ? -10.288 -5.527 24.749 1.00 97.81 224 THR A N 1
ATOM 1539 C CA . THR A 1 224 ? -10.821 -6.156 25.958 1.00 97.81 224 THR A CA 1
ATOM 1540 C C . THR A 1 224 ? -11.347 -5.075 26.892 1.00 97.81 224 THR A C 1
ATOM 1542 O O . THR A 1 224 ? -10.634 -4.115 27.198 1.00 97.81 224 THR A O 1
ATOM 1545 N N . VAL A 1 225 ? -12.583 -5.253 27.357 1.00 96.38 225 VAL A N 1
ATOM 1546 C CA . VAL A 1 225 ? -13.239 -4.407 28.358 1.00 96.38 225 VAL A CA 1
ATOM 1547 C C . VAL A 1 225 ? -13.427 -5.236 29.625 1.00 96.38 225 VAL A C 1
ATOM 1549 O O . VAL A 1 225 ? -14.134 -6.243 29.607 1.00 96.38 225 VAL A O 1
ATOM 1552 N N . SER A 1 226 ? -12.780 -4.833 30.713 1.00 95.31 226 SER A N 1
ATOM 1553 C CA . SER A 1 226 ? -12.757 -5.537 31.998 1.00 95.31 226 SER A CA 1
ATOM 1554 C C . SER A 1 226 ? -13.527 -4.776 33.068 1.00 95.31 226 SER A C 1
ATOM 1556 O O . SER A 1 226 ? -13.576 -3.549 33.047 1.00 95.31 226 SER A O 1
ATOM 1558 N N . GLY A 1 227 ? -14.091 -5.503 34.036 1.00 91.12 227 GLY A N 1
ATOM 1559 C CA . GLY A 1 227 ? -14.779 -4.892 35.174 1.00 91.12 227 GLY A CA 1
ATOM 1560 C C . GLY A 1 227 ? -15.990 -4.071 34.740 1.00 91.12 227 GLY A C 1
ATOM 1561 O O . GLY A 1 227 ? -16.138 -2.922 35.150 1.00 91.12 227 GLY A O 1
ATOM 1562 N N . ILE A 1 228 ? -16.831 -4.642 33.874 1.00 90.38 228 ILE A N 1
ATOM 1563 C CA . ILE A 1 228 ? -18.000 -3.957 33.320 1.00 90.38 228 ILE A CA 1
ATOM 1564 C C . ILE A 1 228 ? -18.907 -3.453 34.445 1.00 90.38 228 ILE A C 1
ATOM 1566 O O . ILE A 1 228 ? -19.310 -4.218 35.315 1.00 90.38 228 ILE A O 1
ATOM 1570 N N . THR A 1 229 ? -19.254 -2.169 34.414 1.00 88.00 229 THR A N 1
ATOM 1571 C CA . THR A 1 229 ? -20.191 -1.547 35.360 1.00 88.00 229 THR A CA 1
ATOM 1572 C C . THR A 1 229 ? -21.416 -1.018 34.625 1.00 88.00 229 THR A C 1
ATOM 1574 O O . THR A 1 229 ? -21.409 -0.879 33.400 1.00 88.00 229 THR A O 1
ATOM 1577 N N . SER A 1 230 ? -22.460 -0.653 35.371 1.00 83.88 230 SER A N 1
ATOM 1578 C CA . SER A 1 230 ? -23.660 -0.015 34.817 1.00 83.88 230 SER A CA 1
ATOM 1579 C C . SER A 1 230 ? -23.373 1.299 34.079 1.00 83.88 230 SER A C 1
ATOM 1581 O O . SER A 1 230 ? -24.141 1.673 33.197 1.00 83.88 230 SER A O 1
ATOM 1583 N N . ALA A 1 231 ? -22.253 1.970 34.374 1.00 84.88 231 ALA A N 1
ATOM 1584 C CA . ALA A 1 231 ? -21.816 3.172 33.664 1.00 84.88 231 ALA A CA 1
ATOM 1585 C C . ALA A 1 231 ? -21.416 2.903 32.200 1.00 84.88 231 ALA A C 1
ATOM 1587 O O . ALA A 1 231 ? -21.375 3.834 31.403 1.00 84.88 231 ALA A O 1
ATOM 1588 N N . LEU A 1 232 ? -21.135 1.644 31.842 1.00 85.38 232 LEU A N 1
ATOM 1589 C CA . LEU A 1 232 ? -20.822 1.230 30.471 1.00 85.38 232 LEU A CA 1
ATOM 1590 C C . LEU A 1 232 ? -22.050 0.711 29.707 1.00 85.38 232 LEU A C 1
ATOM 1592 O 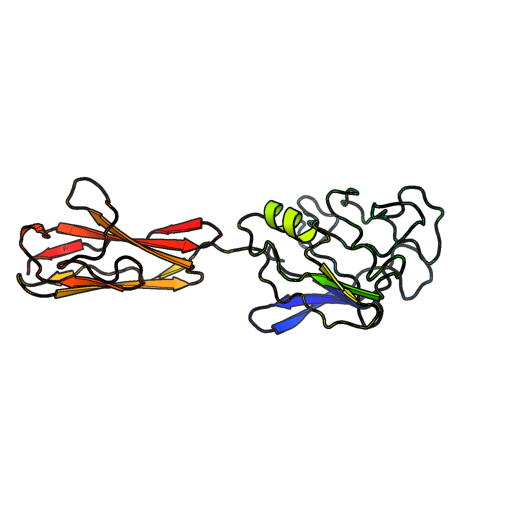O . LEU A 1 232 ? -21.928 0.308 28.548 1.00 85.38 232 LEU A O 1
ATOM 1596 N N . ASN A 1 233 ? -23.242 0.747 30.308 1.00 84.62 233 ASN A N 1
ATOM 1597 C CA . ASN A 1 233 ? -24.468 0.341 29.629 1.00 84.62 233 ASN A CA 1
ATOM 1598 C C . ASN A 1 233 ? -24.752 1.229 28.416 1.00 84.62 233 ASN A C 1
ATOM 1600 O O . ASN A 1 233 ? -24.637 2.451 28.481 1.00 84.62 233 ASN A O 1
ATOM 1604 N N . ASN A 1 234 ? -25.160 0.600 27.314 1.00 86.31 234 ASN A N 1
ATOM 1605 C CA . ASN A 1 234 ? -25.419 1.251 26.029 1.00 86.31 234 ASN A CA 1
ATOM 1606 C C . ASN A 1 234 ? -24.196 1.982 25.447 1.00 86.31 234 ASN A C 1
ATOM 1608 O O . ASN A 1 234 ? -24.347 2.834 24.570 1.00 86.31 234 ASN A O 1
ATOM 1612 N N . THR A 1 235 ? -22.984 1.631 25.894 1.00 92.25 235 THR A N 1
ATOM 1613 C CA . THR A 1 235 ? -21.752 2.152 25.297 1.00 92.25 235 THR A CA 1
ATOM 1614 C C . THR A 1 235 ? -21.534 1.501 23.942 1.00 92.25 235 THR A C 1
ATOM 1616 O O . THR A 1 235 ? -21.631 0.280 23.791 1.00 92.25 235 THR A O 1
ATOM 1619 N N . GLN A 1 236 ? -21.231 2.329 22.948 1.00 95.88 236 GLN A N 1
ATOM 1620 C CA . GLN A 1 236 ? -20.812 1.874 21.632 1.00 95.88 236 GLN A CA 1
ATOM 1621 C C . GLN A 1 236 ? -19.295 1.867 21.548 1.00 95.88 236 GLN A C 1
ATOM 1623 O O . GLN A 1 236 ? -18.647 2.838 21.939 1.00 95.88 236 GLN A O 1
ATOM 1628 N N . TYR A 1 237 ? -18.732 0.821 20.962 1.00 96.69 237 TYR A N 1
ATOM 1629 C CA . TYR A 1 237 ? -17.310 0.777 20.632 1.00 96.69 237 TYR A CA 1
ATOM 1630 C C . TYR A 1 237 ? -17.130 0.917 19.122 1.00 96.69 237 TYR A C 1
ATOM 1632 O O . TYR A 1 237 ? -18.055 0.693 18.362 1.00 96.69 237 TYR A O 1
ATOM 1640 N N . ARG A 1 238 ? -15.975 1.332 18.621 1.00 97.62 238 ARG A N 1
ATOM 1641 C CA . ARG A 1 238 ? -15.643 1.158 17.196 1.00 97.62 238 ARG A CA 1
ATOM 1642 C C . ARG A 1 238 ? -14.146 1.110 17.031 1.00 97.62 238 ARG A C 1
ATOM 1644 O O . ARG A 1 238 ? -13.432 1.756 17.795 1.00 97.62 238 ARG A O 1
ATOM 1651 N N . CYS A 1 239 ? -13.689 0.399 16.015 1.00 98.12 239 CYS A N 1
ATOM 1652 C CA . CYS A 1 239 ? -12.291 0.397 15.637 1.00 98.12 239 CYS A CA 1
ATOM 1653 C C . CYS A 1 239 ? -12.110 1.199 14.348 1.00 98.12 239 CYS A C 1
ATOM 1655 O O . CYS A 1 239 ? -12.848 1.006 13.380 1.00 98.12 239 CYS A O 1
ATOM 1657 N N . VAL A 1 240 ? -11.126 2.092 14.331 1.00 98.19 240 VAL A N 1
ATOM 1658 C CA . VAL A 1 240 ? -10.624 2.713 13.106 1.00 98.19 240 VAL A CA 1
ATOM 1659 C C . VAL A 1 240 ? -9.352 1.974 12.720 1.00 98.19 240 VAL A C 1
ATOM 1661 O O . VAL A 1 240 ? -8.368 1.993 13.461 1.00 98.19 240 VAL A O 1
ATOM 1664 N N . VAL A 1 241 ? -9.384 1.315 11.565 1.00 97.56 241 VAL A N 1
ATOM 1665 C CA . VAL A 1 241 ? -8.226 0.636 10.981 1.00 97.56 241 VAL A CA 1
ATOM 1666 C C . VAL A 1 241 ? -7.590 1.589 9.984 1.00 97.56 241 VAL A C 1
ATOM 1668 O O . VAL A 1 241 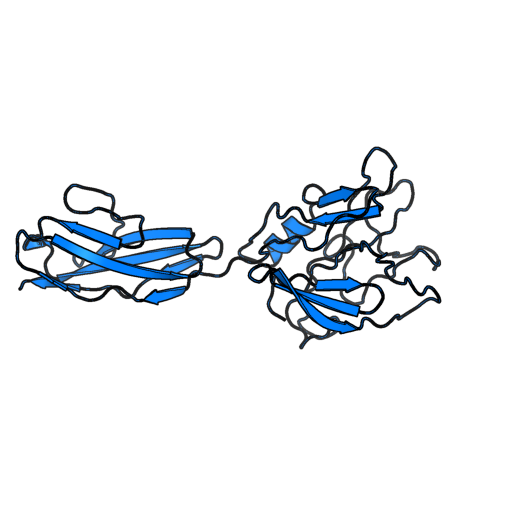? -8.285 2.117 9.119 1.00 97.56 241 VAL A O 1
ATOM 1671 N N . THR A 1 242 ? -6.287 1.824 10.096 1.00 94.31 242 THR A N 1
ATOM 1672 C CA . THR A 1 242 ? -5.562 2.788 9.256 1.00 94.31 242 THR A CA 1
ATOM 1673 C C . THR A 1 242 ? -4.435 2.103 8.496 1.00 94.31 242 THR A C 1
ATOM 1675 O O . THR A 1 242 ? -3.790 1.188 9.000 1.00 94.31 242 THR A O 1
ATOM 1678 N N . SER A 1 243 ? -4.202 2.556 7.271 1.00 89.62 243 SER A N 1
ATOM 1679 C CA . SER A 1 243 ? -3.076 2.201 6.406 1.00 89.62 243 SER A CA 1
ATOM 1680 C C . SER A 1 243 ? -2.413 3.482 5.888 1.00 89.62 243 SER A C 1
ATOM 1682 O O . SER A 1 243 ? -2.936 4.581 6.083 1.00 89.62 243 SER A O 1
ATOM 1684 N N . ALA A 1 244 ? -1.322 3.346 5.132 1.00 79.50 244 ALA A N 1
ATOM 1685 C CA . ALA A 1 244 ? -0.725 4.475 4.421 1.00 79.50 244 ALA A CA 1
ATOM 1686 C C . ALA A 1 244 ? -1.683 5.139 3.404 1.00 79.50 244 ALA A C 1
ATOM 1688 O O . ALA A 1 244 ? -1.498 6.309 3.091 1.00 79.50 244 ALA A O 1
ATOM 1689 N N . ALA A 1 245 ? -2.713 4.434 2.913 1.00 79.69 245 ALA A N 1
ATOM 1690 C CA . ALA A 1 245 ? -3.697 4.962 1.960 1.00 79.69 245 ALA A CA 1
ATOM 1691 C C . ALA A 1 245 ? -4.911 5.653 2.598 1.00 79.69 245 ALA A C 1
ATOM 1693 O O . ALA A 1 245 ? -5.719 6.238 1.881 1.00 79.69 245 ALA A O 1
ATOM 1694 N N . GLY A 1 246 ? -5.069 5.571 3.919 1.00 87.50 246 GLY A N 1
ATOM 1695 C CA . GLY A 1 246 ? -6.246 6.075 4.625 1.00 87.50 246 GLY A CA 1
ATOM 1696 C C . GLY A 1 246 ? -6.812 5.055 5.605 1.00 87.50 246 GLY A C 1
ATOM 1697 O O . GLY A 1 246 ? -6.161 4.055 5.924 1.00 87.50 246 GLY A O 1
ATOM 1698 N N . SER A 1 247 ? -8.026 5.312 6.090 1.00 93.12 247 SER A N 1
ATOM 1699 C CA . SER A 1 247 ? -8.654 4.530 7.152 1.00 93.12 247 SER A CA 1
ATOM 1700 C C . SER A 1 247 ? -10.062 4.051 6.805 1.00 93.12 247 SER A C 1
ATOM 1702 O O . SER A 1 247 ? -10.780 4.665 6.018 1.00 93.12 247 SER A O 1
ATOM 1704 N N . THR A 1 248 ? -10.451 2.949 7.441 1.00 95.75 248 THR A N 1
ATOM 1705 C CA . THR A 1 248 ? -11.790 2.358 7.382 1.00 95.75 248 THR A CA 1
ATOM 1706 C C . THR A 1 248 ? -12.284 2.160 8.807 1.00 95.75 248 THR A C 1
ATOM 1708 O O . THR A 1 248 ? -11.542 1.709 9.680 1.00 95.75 248 THR A O 1
ATOM 1711 N N . THR A 1 249 ? -13.538 2.525 9.061 1.00 97.38 249 THR A N 1
ATOM 1712 C CA . THR A 1 249 ? -14.139 2.470 10.401 1.00 97.38 249 THR A CA 1
ATOM 1713 C C . THR A 1 249 ? -15.098 1.290 10.495 1.00 97.38 249 THR A C 1
ATOM 1715 O O . THR A 1 249 ? -15.908 1.089 9.592 1.00 97.38 249 THR A O 1
ATOM 1718 N N . SER A 1 250 ? -15.017 0.515 11.580 1.00 96.81 250 SER A N 1
ATOM 1719 C CA . SER A 1 250 ? -15.942 -0.592 11.833 1.00 96.81 250 SER A CA 1
ATOM 1720 C C . SER A 1 250 ? -17.352 -0.082 12.125 1.00 96.81 250 SER A C 1
ATOM 1722 O O . SER A 1 250 ? -17.534 1.017 12.658 1.00 96.81 250 SER A O 1
ATOM 1724 N N . THR A 1 251 ? -18.364 -0.914 11.885 1.00 94.06 251 THR A N 1
ATOM 1725 C CA . THR A 1 251 ? -19.683 -0.675 12.476 1.00 94.06 251 THR A CA 1
ATOM 1726 C C . THR A 1 251 ? -19.578 -0.806 13.998 1.00 94.06 251 THR A C 1
ATOM 1728 O O . THR A 1 251 ? -18.908 -1.731 14.476 1.00 94.06 251 THR A O 1
ATOM 1731 N N . PRO A 1 252 ? -20.180 0.104 14.776 1.00 86.31 252 PRO A N 1
ATOM 1732 C CA . PRO A 1 252 ? -20.045 0.063 16.221 1.00 86.31 252 PRO A CA 1
ATOM 1733 C C . PRO A 1 252 ? -20.896 -1.057 16.834 1.00 86.31 252 PRO A C 1
ATOM 1735 O O . PRO A 1 252 ? -22.096 -1.097 16.549 1.00 86.31 252 PRO A O 1
ATOM 1738 N N . PRO A 1 253 ? -20.348 -1.939 17.694 1.00 88.31 253 PRO A N 1
ATOM 1739 C CA . PRO A 1 253 ? -21.166 -2.805 18.511 1.00 88.31 253 PRO A CA 1
ATOM 1740 C C . PRO A 1 253 ? -21.632 -2.046 19.759 1.00 88.31 253 PRO A C 1
ATOM 1742 O O . PRO A 1 253 ? -20.947 -1.159 20.276 1.00 88.31 253 PRO A O 1
ATOM 1745 N N . LEU A 1 254 ? -22.792 -2.432 20.265 1.00 81.69 254 LEU A N 1
ATOM 1746 C CA . LEU A 1 254 ? -23.353 -1.986 21.532 1.00 81.69 254 LEU A CA 1
ATOM 1747 C C . LEU A 1 254 ? -23.015 -2.984 22.638 1.00 81.69 254 LEU A C 1
ATOM 1749 O O . LEU A 1 254 ? -23.103 -4.202 22.445 1.00 81.69 254 LEU A O 1
ATOM 1753 N N . GLN A 1 255 ? -22.692 -2.454 23.812 1.00 83.69 255 GLN A N 1
ATOM 1754 C CA . GLN A 1 255 ? -22.660 -3.211 25.053 1.00 83.69 255 GLN A CA 1
ATOM 1755 C C . GLN A 1 255 ? -23.967 -3.004 25.826 1.00 83.69 255 GLN A C 1
ATOM 1757 O O . GLN A 1 255 ? -24.337 -1.872 26.140 1.00 83.69 255 GLN A O 1
ATOM 1762 N N . GLN A 1 256 ? -24.655 -4.097 26.147 1.00 77.56 256 GLN A N 1
ATOM 1763 C CA . GLN A 1 256 ? -25.918 -4.098 26.886 1.00 77.56 256 GLN A CA 1
ATOM 1764 C C . GLN A 1 256 ? -25.776 -4.819 28.237 1.00 77.56 256 GLN A C 1
ATOM 1766 O O . GLN A 1 256 ? -24.985 -5.764 28.344 1.00 77.56 256 GLN A O 1
ATOM 1771 N N . PRO A 1 257 ? -26.534 -4.397 29.266 1.00 70.31 257 PRO A N 1
ATOM 1772 C CA . PRO A 1 257 ? -26.656 -5.163 30.499 1.00 70.31 257 PRO A CA 1
ATOM 1773 C C . PRO A 1 257 ? -27.399 -6.479 30.238 1.00 70.31 257 PRO A C 1
ATOM 1775 O O . PRO A 1 257 ? -28.328 -6.511 29.427 1.00 70.31 257 PRO A O 1
ATOM 1778 N N . ALA A 1 258 ? -26.954 -7.544 30.907 1.00 67.69 258 ALA A N 1
ATOM 1779 C CA . ALA A 1 258 ? -27.682 -8.810 31.008 1.00 67.69 258 ALA A CA 1
ATOM 1780 C C . ALA A 1 258 ? -28.882 -8.703 31.955 1.00 67.69 258 ALA A C 1
ATOM 1782 O O . ALA A 1 258 ? -28.781 -7.930 32.938 1.00 67.69 258 ALA A O 1
#

pLDDT: mean 70.84, std 20.57, range [32.09, 98.56]

Sequence (258 aa):
MPAGTEVYIVGLAASTYNPVTSTSTANGTVTLTEGTSTNGLSLSNVGDQIIAFQGGGGSVSAAGATNIAGINYFYTAGTTTAGWNTDAPVSPNASLMPPGLTGGTSAFYTGAVTGTTAPASGKFNCTGVPSSTASGVRTAVMNVANWSLSVSPIGLFSGCSFLAATPVITLNPVNKTVCSGSSTTFTVTATGAGSYQWFQNTASGFVALTNTAVFSGTATATLTVSGITSALNNTQYRCVVTSAAGSTTSTPPLQQPA

Radius of gyration: 25.9 Å; chains: 1; bounding box: 60×31×75 Å

Foldseek 3Di:
DDAQWWWDADLFWIWTADLVVRDIGTDGTHDDPDDPDSQQLHQDVFDFTQRDFDDQPPDCQHPPTDQLAGEADDDDPPDQWDDQPPPDPDDRRHHHDDPPDDGPQHYTYLDAPPDPHRFPHKAFQQPQDPALDSVSLSVSVRDSVRMDGHNDGDDDDNSYRNHQDEKAWPDFFAADADAAQAKDKTFIDIDSFPKKAKWKDLPPDTDTDDDDPQWDCRTHRMIMGGRDDPSQAQMWMKMWTAHNNGTDIGDTYTYHYD

Secondary structure (DSSP, 8-state):
--TTPEEEEETTEEEEEETTTTEEEEEEE----S-S-TTSS---TT---EE---SGGG-TTSTT----EEE-----TT--S----SSSPP-TTPPPPPTT--TTTSEE----SBTTB--SEEEE--TT-SBSSHHHHHHHHT-GGGEEEESS---S------B----EEEE----EEE-TT--EEEE-EEES-SEEEEEEESSS--EE----SSEE-TTSSEEEE-S--GGGTT-EEEEEEEETTEEEEPPPPBEEE-